Protein AF-A0A9E5QEE5-F1 (afdb_monomer_lite)

Structure (mmCIF, N/CA/C/O backbone):
data_AF-A0A9E5QEE5-F1
#
_entry.id   AF-A0A9E5QEE5-F1
#
loop_
_atom_site.group_PDB
_atom_site.id
_atom_site.type_symbol
_atom_site.label_atom_id
_atom_site.label_alt_id
_atom_site.label_comp_id
_atom_site.label_asym_id
_atom_site.label_entity_id
_atom_site.label_seq_id
_atom_site.pdbx_PDB_ins_code
_atom_site.Cartn_x
_atom_site.Cartn_y
_atom_site.Cartn_z
_atom_site.occupancy
_atom_site.B_iso_or_equiv
_atom_site.auth_seq_id
_atom_site.auth_comp_id
_atom_site.auth_asym_id
_atom_site.auth_atom_id
_atom_site.pdbx_PDB_model_num
ATOM 1 N N . MET A 1 1 ? 15.298 18.536 3.503 1.00 83.56 1 MET A N 1
ATOM 2 C CA . MET A 1 1 ? 15.103 18.140 4.917 1.00 83.56 1 MET A CA 1
ATOM 3 C C . MET A 1 1 ? 15.888 16.859 5.137 1.00 83.56 1 MET A C 1
ATOM 5 O O . MET A 1 1 ? 16.057 16.126 4.178 1.00 83.56 1 MET A O 1
ATOM 9 N N . GLN A 1 2 ? 16.415 16.605 6.335 1.00 82.81 2 GLN A N 1
ATOM 10 C CA . GLN A 1 2 ? 17.195 15.389 6.586 1.00 82.81 2 GLN A CA 1
ATOM 11 C C . GLN A 1 2 ? 16.862 14.803 7.958 1.00 82.81 2 GLN A C 1
ATOM 13 O O . GLN A 1 2 ? 16.814 15.538 8.947 1.00 82.81 2 GLN A O 1
ATOM 18 N N . GLY A 1 3 ? 16.651 13.492 8.002 1.00 73.38 3 GLY A N 1
ATOM 19 C CA . GLY A 1 3 ? 16.568 12.684 9.211 1.00 73.38 3 GLY A CA 1
ATOM 20 C C . GLY A 1 3 ? 17.815 11.824 9.356 1.00 73.38 3 GLY A C 1
ATOM 21 O O . GLY A 1 3 ? 18.293 11.249 8.386 1.00 73.38 3 GLY A O 1
ATOM 22 N N . TYR A 1 4 ? 18.345 11.738 10.573 1.00 82.06 4 TYR A N 1
ATOM 23 C CA . TYR A 1 4 ? 19.554 10.972 10.887 1.00 82.06 4 TYR A CA 1
ATOM 24 C C . TYR A 1 4 ? 19.352 10.087 12.116 1.00 82.06 4 TYR A C 1
ATOM 26 O O . TYR A 1 4 ? 18.550 10.424 12.989 1.00 82.06 4 TYR A O 1
ATOM 34 N N . ASN A 1 5 ? 20.141 9.015 12.235 1.00 79.00 5 ASN A N 1
ATOM 35 C CA . ASN A 1 5 ? 20.387 8.269 13.476 1.00 79.00 5 ASN A CA 1
ATOM 36 C C . ASN A 1 5 ? 19.120 7.907 14.267 1.00 79.00 5 ASN A C 1
ATOM 38 O O . ASN A 1 5 ? 18.930 8.378 15.392 1.00 79.00 5 ASN A O 1
ATOM 42 N N . LYS A 1 6 ? 18.269 7.037 13.716 1.00 81.06 6 LYS A N 1
ATOM 43 C CA . LYS A 1 6 ? 17.047 6.554 14.397 1.00 81.06 6 LYS A CA 1
ATOM 44 C C . LYS A 1 6 ? 16.026 7.648 14.739 1.00 81.06 6 LYS A C 1
ATOM 46 O O . LYS A 1 6 ? 15.187 7.452 15.617 1.00 81.06 6 LYS A O 1
ATOM 51 N N . SER A 1 7 ? 16.103 8.807 14.088 1.00 81.94 7 SER A N 1
ATOM 52 C CA . SER A 1 7 ? 15.070 9.840 14.208 1.00 81.94 7 SER A CA 1
ATOM 53 C C . SER A 1 7 ? 13.770 9.398 13.539 1.00 81.94 7 SER A C 1
ATOM 55 O O . SER A 1 7 ? 13.795 8.606 12.598 1.00 81.94 7 SER A O 1
ATOM 57 N N . LYS A 1 8 ? 12.646 9.937 14.023 1.00 88.56 8 LYS A N 1
ATOM 58 C CA . LYS A 1 8 ? 11.331 9.802 13.396 1.00 88.56 8 LYS A CA 1
ATOM 59 C C . LYS A 1 8 ? 10.895 11.158 12.838 1.00 88.56 8 LYS A C 1
ATOM 61 O O . LYS A 1 8 ? 10.880 12.139 13.581 1.00 88.56 8 LYS A O 1
ATOM 66 N N . ILE A 1 9 ? 10.551 11.202 11.557 1.00 86.25 9 ILE A N 1
ATOM 67 C CA . ILE A 1 9 ? 9.983 12.357 10.861 1.00 86.25 9 ILE A CA 1
ATOM 68 C C . ILE A 1 9 ? 8.538 12.011 10.512 1.00 86.25 9 ILE A C 1
ATOM 70 O O . ILE A 1 9 ? 8.281 10.967 9.926 1.00 86.25 9 ILE A O 1
ATOM 74 N N . ILE A 1 10 ? 7.603 12.884 10.880 1.00 85.12 10 ILE A N 1
ATOM 75 C CA . ILE A 1 10 ? 6.184 12.750 10.539 1.00 85.12 10 ILE A CA 1
ATOM 76 C C . ILE A 1 10 ? 5.799 13.994 9.751 1.00 85.12 10 ILE A C 1
ATOM 78 O O . ILE A 1 10 ? 6.012 15.115 10.222 1.00 85.12 10 ILE A O 1
ATOM 82 N N . ILE A 1 11 ? 5.271 13.797 8.549 1.00 86.56 11 ILE A N 1
ATOM 83 C CA . ILE A 1 11 ? 4.879 14.859 7.628 1.00 86.56 11 ILE A CA 1
ATOM 84 C C . ILE A 1 11 ? 3.401 14.661 7.304 1.00 86.56 11 ILE A C 1
ATOM 86 O O . ILE A 1 11 ? 3.046 13.754 6.561 1.00 86.56 11 ILE A O 1
ATOM 90 N N . ASN A 1 12 ? 2.565 15.538 7.858 1.00 87.69 12 ASN A N 1
ATOM 91 C CA . ASN A 1 12 ? 1.113 15.527 7.688 1.00 87.69 12 ASN A CA 1
ATOM 92 C C . ASN A 1 12 ? 0.690 16.699 6.781 1.00 87.69 12 ASN A C 1
ATOM 94 O O . ASN A 1 12 ? 0.074 17.659 7.250 1.00 87.69 12 ASN A O 1
ATOM 98 N N . GLY A 1 13 ? 1.099 16.695 5.509 1.00 83.56 13 GLY A N 1
ATOM 99 C CA . GLY A 1 13 ? 0.822 17.790 4.571 1.00 83.56 13 GLY A CA 1
ATOM 100 C C . GLY A 1 13 ? 1.928 18.845 4.435 1.00 83.56 13 GLY A C 1
ATOM 101 O O . GLY A 1 13 ? 3.015 18.759 5.007 1.00 83.56 13 GLY A O 1
ATOM 102 N N . GLY A 1 14 ? 1.625 19.890 3.657 1.00 90.00 14 GLY A N 1
ATOM 103 C CA . GLY A 1 14 ? 2.533 21.008 3.386 1.00 90.00 14 GLY A CA 1
ATOM 104 C C . GLY A 1 14 ? 3.547 20.724 2.275 1.00 90.00 14 GLY A C 1
ATOM 105 O O . GLY A 1 14 ? 3.371 19.811 1.474 1.00 90.00 14 GLY A O 1
ATOM 106 N N . SER A 1 15 ? 4.596 21.543 2.201 1.00 90.81 15 SER A N 1
ATOM 107 C CA . SER A 1 15 ? 5.650 21.412 1.192 1.00 90.81 15 SER A CA 1
ATOM 108 C C . SER A 1 15 ? 7.024 21.314 1.846 1.00 90.81 15 SER A C 1
ATOM 110 O O . SER A 1 15 ? 7.465 22.247 2.524 1.00 90.81 15 SER A O 1
ATOM 112 N N . ILE A 1 16 ? 7.726 20.217 1.591 1.00 88.75 16 ILE A N 1
ATOM 113 C CA . ILE A 1 16 ? 9.171 20.123 1.779 1.00 88.75 16 ILE A CA 1
ATOM 114 C C . ILE A 1 16 ? 9.811 20.682 0.509 1.00 88.75 16 ILE A C 1
ATOM 116 O O . ILE A 1 16 ? 9.321 20.417 -0.585 1.00 88.75 16 ILE A O 1
ATOM 120 N N . GLY A 1 17 ? 10.861 21.496 0.665 1.00 87.25 17 GLY A N 1
ATOM 121 C CA . GLY A 1 17 ? 11.615 22.078 -0.453 1.00 87.25 17 GLY A CA 1
ATOM 122 C C . GLY A 1 17 ? 12.328 21.016 -1.299 1.00 87.25 17 GLY A C 1
ATOM 123 O O . GLY A 1 17 ? 11.791 19.945 -1.537 1.00 87.25 17 GLY A O 1
ATOM 124 N N . ASP A 1 18 ? 13.560 21.279 -1.719 1.00 88.19 18 ASP A N 1
ATOM 125 C CA . ASP A 1 18 ? 14.233 20.484 -2.760 1.00 88.19 18 ASP A CA 1
ATOM 126 C C . ASP A 1 18 ? 14.280 18.962 -2.516 1.00 88.19 18 ASP A C 1
ATOM 128 O O . ASP A 1 18 ? 14.253 18.207 -3.472 1.00 88.19 18 ASP A O 1
ATOM 132 N N . GLY A 1 19 ? 14.290 18.460 -1.281 1.00 92.12 19 GLY A N 1
ATOM 133 C CA . GLY A 1 19 ? 14.215 17.012 -1.063 1.00 92.12 19 GLY A CA 1
ATOM 134 C C . GLY A 1 19 ? 14.168 16.586 0.396 1.00 92.12 19 GLY A C 1
ATOM 135 O O . GLY A 1 19 ? 14.216 17.427 1.307 1.00 92.12 19 GLY A O 1
ATOM 136 N N . LEU A 1 20 ? 14.084 15.277 0.621 1.00 93.50 20 LEU A N 1
ATOM 137 C CA . LEU A 1 20 ? 14.116 14.642 1.938 1.00 93.50 20 LEU A CA 1
ATOM 138 C C . LEU A 1 20 ? 15.088 13.458 1.944 1.00 93.50 20 LEU A C 1
ATOM 140 O O . LEU A 1 20 ? 14.903 12.517 1.183 1.00 93.50 20 LEU A O 1
ATOM 144 N N . ASP A 1 21 ? 16.058 13.474 2.860 1.00 94.94 21 ASP A N 1
ATOM 145 C CA . ASP A 1 21 ? 16.973 12.346 3.068 1.00 94.94 21 ASP A CA 1
ATOM 146 C C . ASP A 1 21 ? 16.672 11.655 4.404 1.00 94.94 21 ASP A C 1
ATOM 148 O O . ASP A 1 21 ? 16.733 12.286 5.463 1.00 94.94 21 ASP A O 1
ATOM 152 N N . ALA A 1 22 ? 16.385 10.357 4.371 1.00 92.94 22 ALA A N 1
ATOM 153 C CA . ALA A 1 22 ? 16.252 9.488 5.533 1.00 92.94 22 ALA A CA 1
ATOM 154 C C . ALA A 1 22 ? 17.513 8.626 5.664 1.00 92.94 22 ALA A C 1
ATOM 156 O O . ALA A 1 22 ? 17.763 7.737 4.850 1.00 92.94 22 ALA A O 1
ATOM 157 N N . LEU A 1 23 ? 18.331 8.907 6.678 1.00 91.56 23 LEU A N 1
ATOM 158 C CA . LEU A 1 23 ? 19.659 8.321 6.845 1.00 91.56 23 LEU A CA 1
ATOM 159 C C . LEU A 1 23 ? 19.772 7.575 8.180 1.00 91.56 23 LEU A C 1
ATOM 161 O O . LEU A 1 23 ? 19.290 8.033 9.219 1.00 91.56 23 LEU A O 1
ATOM 165 N N . ASP A 1 24 ? 20.488 6.451 8.158 1.00 90.62 24 ASP A N 1
ATOM 166 C CA . ASP A 1 24 ? 20.914 5.689 9.336 1.00 90.62 24 ASP A CA 1
ATOM 167 C C . ASP A 1 24 ? 19.756 5.299 10.275 1.00 90.62 24 ASP A C 1
ATOM 169 O O . ASP A 1 24 ? 19.635 5.804 11.400 1.00 90.62 24 ASP A O 1
ATOM 173 N N . TYR A 1 25 ? 18.936 4.335 9.841 1.00 88.62 25 TYR A N 1
ATOM 174 C CA . TYR A 1 25 ? 17.777 3.811 10.581 1.00 88.62 25 TYR A CA 1
ATOM 175 C C . TYR A 1 25 ? 16.679 4.851 10.862 1.00 88.62 25 TYR A C 1
ATOM 177 O O . TYR A 1 25 ? 15.934 4.713 11.834 1.00 88.62 25 TYR A O 1
ATOM 185 N N . CYS A 1 26 ? 16.596 5.914 10.062 1.00 88.81 26 CYS A N 1
ATOM 186 C CA . CYS A 1 26 ? 15.544 6.918 10.190 1.00 88.81 26 CYS A CA 1
ATOM 187 C C . CYS A 1 26 ? 14.172 6.310 9.857 1.00 88.81 26 CYS A C 1
ATOM 189 O O . CYS A 1 26 ? 14.080 5.397 9.042 1.00 88.81 26 CYS A O 1
ATOM 191 N N . GLN A 1 27 ? 13.119 6.804 10.502 1.00 87.38 27 GLN A N 1
ATOM 192 C CA . GLN A 1 27 ? 11.729 6.4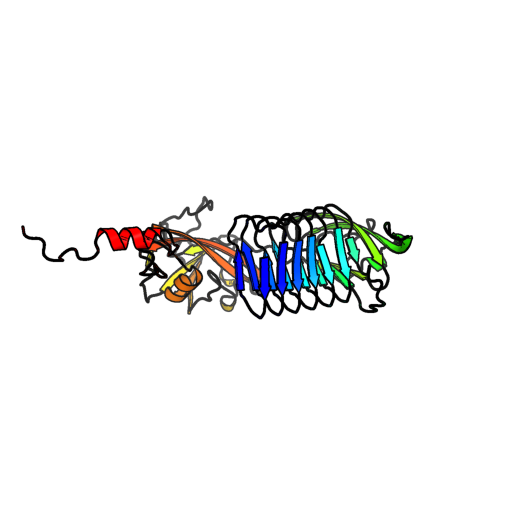76 10.194 1.00 87.38 27 GLN A CA 1
ATOM 193 C C . GLN A 1 27 ? 11.037 7.720 9.647 1.00 87.38 27 GLN A C 1
ATOM 195 O O . GLN A 1 27 ? 11.065 8.765 10.298 1.00 87.38 27 GLN A O 1
ATOM 200 N N . VAL A 1 28 ? 10.411 7.617 8.483 1.00 91.50 28 VAL A N 1
ATOM 201 C CA . VAL A 1 28 ? 9.629 8.698 7.876 1.00 91.50 28 VAL A CA 1
ATOM 202 C C . VAL A 1 28 ? 8.203 8.211 7.657 1.00 91.50 28 VAL A C 1
ATOM 204 O O . VAL A 1 28 ? 8.007 7.175 7.038 1.00 91.50 28 VAL A O 1
ATOM 207 N N . GLU A 1 29 ? 7.224 8.971 8.138 1.00 89.75 29 GLU A N 1
ATOM 208 C CA . GLU A 1 29 ? 5.803 8.794 7.823 1.00 89.75 29 GLU A CA 1
ATOM 209 C C . GLU A 1 29 ? 5.330 10.026 7.042 1.00 89.75 29 GLU A C 1
ATOM 211 O O . GLU A 1 29 ? 5.436 11.151 7.541 1.00 89.75 29 GLU A O 1
ATOM 216 N N . PHE A 1 30 ? 4.846 9.822 5.816 1.00 89.88 30 PHE A N 1
ATOM 217 C CA . PHE A 1 30 ? 4.387 10.882 4.919 1.00 89.88 30 PHE A CA 1
ATOM 218 C C . PHE A 1 30 ? 2.922 10.655 4.534 1.00 89.88 30 PHE A C 1
ATOM 220 O O . PHE A 1 30 ? 2.601 9.749 3.773 1.00 89.88 30 PHE A O 1
ATOM 227 N N . THR A 1 31 ? 2.027 11.467 5.090 1.00 87.69 31 THR A N 1
ATOM 228 C CA . THR A 1 31 ? 0.562 11.341 4.983 1.00 87.69 31 THR A CA 1
ATOM 229 C C . THR A 1 31 ? -0.034 12.535 4.224 1.00 87.69 31 THR A C 1
ATOM 231 O O . THR A 1 31 ? -0.987 13.172 4.670 1.00 87.69 31 THR A O 1
ATOM 234 N N . GLY A 1 32 ? 0.568 12.884 3.082 1.00 83.44 32 GLY A N 1
ATOM 235 C CA . GLY A 1 32 ? 0.126 13.971 2.206 1.00 83.44 32 GLY A CA 1
ATOM 236 C C . GLY A 1 32 ? 1.070 15.176 2.167 1.00 83.44 32 GLY A C 1
ATOM 237 O O . GLY A 1 32 ? 1.919 15.370 3.036 1.00 83.44 32 GLY A O 1
ATOM 238 N N . GLY A 1 33 ? 0.894 16.035 1.156 1.00 91.75 33 GLY A N 1
ATOM 239 C CA . GLY A 1 33 ? 1.768 17.181 0.867 1.00 91.75 33 GLY A CA 1
ATOM 240 C C . GLY A 1 33 ? 2.681 16.940 -0.338 1.00 91.75 33 GLY A C 1
ATOM 241 O O . GLY A 1 33 ? 2.434 16.045 -1.143 1.00 91.75 33 GLY A O 1
ATOM 242 N N . SER A 1 34 ? 3.736 17.744 -0.477 1.00 95.31 34 SER A N 1
ATOM 243 C CA . SER A 1 34 ? 4.690 17.639 -1.589 1.00 95.31 34 SER A CA 1
ATOM 244 C C . SER A 1 34 ? 6.147 17.668 -1.127 1.00 95.31 34 SER A C 1
ATOM 246 O O . SER A 1 34 ? 6.535 18.551 -0.359 1.00 95.31 34 SER A O 1
ATOM 248 N N . ILE A 1 35 ? 6.970 16.775 -1.666 1.00 95.50 35 ILE A N 1
ATOM 249 C CA . ILE A 1 35 ? 8.435 16.834 -1.640 1.00 95.50 35 ILE A CA 1
ATOM 250 C C . ILE A 1 35 ? 8.900 17.366 -2.998 1.00 95.50 35 ILE A C 1
ATOM 252 O O . ILE A 1 35 ? 8.422 16.896 -4.029 1.00 95.50 35 ILE A O 1
ATOM 256 N N . GLY A 1 36 ? 9.795 18.359 -2.994 1.00 94.19 36 GLY A N 1
ATOM 257 C CA . GLY A 1 36 ? 10.223 19.099 -4.184 1.00 94.19 36 GLY A CA 1
ATOM 258 C C . GLY A 1 36 ? 10.822 18.231 -5.288 1.00 94.19 36 GLY A C 1
ATOM 259 O O . GLY A 1 36 ? 10.127 17.926 -6.247 1.00 94.19 36 GLY A O 1
ATOM 260 N N . ASP A 1 37 ? 12.100 17.871 -5.190 1.00 95.44 37 ASP A N 1
ATOM 261 C CA . ASP A 1 37 ? 12.769 17.039 -6.191 1.00 95.44 37 ASP A CA 1
ATOM 262 C C . ASP A 1 37 ? 12.783 15.578 -5.744 1.00 95.44 37 ASP A C 1
ATOM 264 O O . ASP A 1 37 ? 12.019 14.767 -6.264 1.00 95.44 37 ASP A O 1
ATOM 268 N N . ASP A 1 38 ? 13.622 15.247 -4.766 1.00 97.19 38 ASP A N 1
ATOM 269 C CA . ASP A 1 38 ? 13.976 13.856 -4.501 1.00 97.19 38 ASP A CA 1
ATOM 270 C C . ASP A 1 38 ? 13.697 13.433 -3.053 1.00 97.19 38 ASP A C 1
ATOM 272 O O . ASP A 1 38 ? 13.879 14.199 -2.100 1.00 97.19 38 ASP A O 1
ATOM 276 N N . LEU A 1 39 ? 13.308 12.172 -2.890 1.00 97.00 39 LEU A N 1
ATOM 277 C CA . LEU A 1 39 ? 13.267 11.474 -1.609 1.00 97.00 39 LEU A CA 1
ATOM 278 C C . LEU A 1 39 ? 14.311 10.357 -1.623 1.00 97.00 39 LEU A C 1
ATOM 280 O O . LEU A 1 39 ? 14.265 9.472 -2.478 1.00 97.00 39 LEU A O 1
ATOM 284 N N . TYR A 1 40 ? 15.199 10.356 -0.636 1.00 97.00 40 TYR A N 1
ATOM 285 C CA . TYR A 1 40 ? 16.209 9.322 -0.468 1.00 97.00 40 TYR A CA 1
ATOM 286 C C . TYR A 1 40 ? 16.012 8.551 0.839 1.00 97.00 40 TYR A C 1
ATOM 288 O O . TYR A 1 40 ? 15.928 9.148 1.912 1.00 97.00 40 TYR A O 1
ATOM 296 N N . ALA A 1 41 ? 16.021 7.222 0.766 1.00 96.56 41 ALA A N 1
ATOM 297 C CA . ALA A 1 41 ? 16.049 6.318 1.908 1.00 96.56 41 ALA A CA 1
ATOM 298 C C . ALA A 1 41 ? 17.355 5.516 1.905 1.00 96.56 41 ALA A C 1
ATOM 300 O O . ALA A 1 41 ? 17.624 4.734 0.999 1.00 96.56 41 ALA A O 1
ATOM 301 N N . PHE A 1 42 ? 18.173 5.693 2.938 1.00 93.56 42 PHE A N 1
ATOM 302 C CA . PHE A 1 42 ? 19.499 5.088 3.048 1.00 93.56 42 PHE A CA 1
ATOM 303 C C . PHE A 1 42 ? 19.663 4.309 4.354 1.00 93.56 42 PHE A C 1
ATOM 305 O O . PHE A 1 42 ? 19.095 4.662 5.388 1.00 93.56 42 PHE A O 1
ATOM 312 N N . HIS A 1 43 ? 20.541 3.305 4.335 1.00 92.00 43 HIS A N 1
ATOM 313 C CA . HIS A 1 43 ? 21.100 2.642 5.522 1.00 92.00 43 HIS A CA 1
ATOM 314 C C . HIS A 1 43 ? 20.034 2.127 6.499 1.00 92.00 43 HIS A C 1
ATOM 316 O O . HIS A 1 43 ? 19.952 2.587 7.644 1.00 92.00 43 HIS A O 1
ATOM 322 N N . ARG A 1 44 ? 19.226 1.153 6.064 1.00 91.06 44 ARG A N 1
ATOM 323 C CA . ARG A 1 44 ? 18.163 0.541 6.889 1.00 91.06 44 ARG A CA 1
ATOM 324 C C . ARG A 1 44 ? 17.123 1.527 7.428 1.00 91.06 44 ARG A C 1
ATOM 326 O O . ARG A 1 44 ? 16.482 1.254 8.443 1.00 91.06 44 ARG A O 1
ATOM 333 N N . SER A 1 45 ? 16.979 2.683 6.785 1.00 93.06 45 SER A N 1
ATOM 334 C CA . SER A 1 45 ? 15.879 3.602 7.072 1.00 93.06 45 SER A CA 1
ATOM 335 C C . SER A 1 45 ? 14.567 3.035 6.541 1.00 93.06 45 SER A C 1
ATOM 337 O O . SER A 1 45 ? 14.557 2.295 5.557 1.00 93.06 45 SER A O 1
ATOM 339 N N . ARG A 1 46 ? 13.474 3.389 7.214 1.00 94.25 46 ARG A N 1
ATOM 340 C CA . ARG A 1 46 ? 12.115 3.025 6.841 1.00 94.25 46 ARG A CA 1
ATOM 341 C C . ARG A 1 46 ? 11.340 4.264 6.418 1.00 94.25 46 ARG A C 1
ATOM 343 O O . ARG A 1 46 ? 11.334 5.249 7.156 1.00 94.25 46 ARG A O 1
ATOM 350 N N . VAL A 1 47 ? 10.678 4.203 5.272 1.00 96.75 47 VAL A N 1
ATOM 351 C CA . VAL A 1 47 ? 9.794 5.269 4.798 1.00 96.75 47 VAL A CA 1
ATOM 352 C C . VAL A 1 47 ? 8.424 4.679 4.491 1.00 96.75 47 VAL A C 1
ATOM 354 O O . VAL A 1 47 ? 8.309 3.751 3.706 1.00 96.75 47 VAL A O 1
ATOM 357 N N . ASP A 1 48 ? 7.378 5.214 5.103 1.00 91.69 48 ASP A N 1
ATOM 358 C CA . ASP A 1 48 ? 5.996 4.859 4.802 1.00 91.69 48 ASP A CA 1
ATOM 359 C C . ASP A 1 48 ? 5.308 6.102 4.212 1.00 91.69 48 ASP A C 1
ATOM 361 O O . ASP A 1 48 ? 5.166 7.128 4.885 1.00 91.69 48 ASP A O 1
ATOM 365 N N . ILE A 1 49 ? 4.937 6.030 2.932 1.00 94.56 49 ILE A N 1
ATOM 366 C CA . ILE A 1 49 ? 4.213 7.075 2.203 1.00 94.56 49 ILE A CA 1
ATOM 367 C C . ILE A 1 49 ? 2.786 6.597 1.990 1.00 94.56 49 ILE A C 1
ATOM 369 O O . ILE A 1 49 ? 2.571 5.586 1.330 1.00 94.56 49 ILE A O 1
ATOM 373 N N . TYR A 1 50 ? 1.830 7.340 2.529 1.00 87.69 50 TYR A N 1
ATOM 374 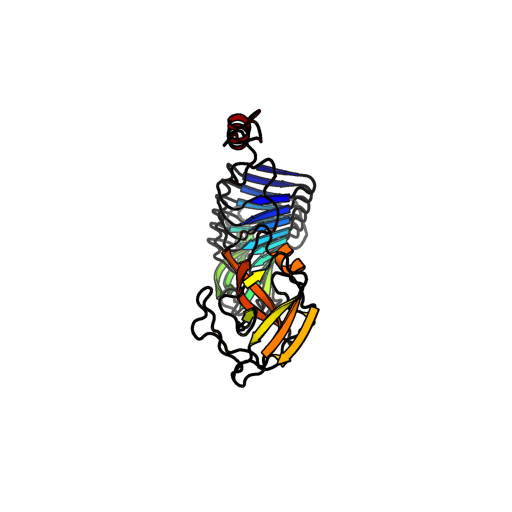C CA . TYR A 1 50 ? 0.410 7.018 2.437 1.00 87.69 50 TYR A CA 1
ATOM 375 C C . TYR A 1 50 ? -0.305 7.856 1.386 1.00 87.69 50 TYR A C 1
ATOM 377 O O . TYR A 1 50 ? -1.230 7.355 0.766 1.00 87.69 50 TYR A O 1
ATOM 385 N N . GLU A 1 51 ? 0.114 9.115 1.205 1.00 89.38 51 GLU A N 1
ATOM 386 C CA . GLU A 1 51 ? -0.414 10.042 0.201 1.00 89.38 51 GLU A CA 1
ATOM 387 C C . GLU A 1 51 ? 0.619 11.134 -0.127 1.00 89.38 51 GLU A C 1
ATOM 389 O O . GLU A 1 51 ? 1.528 11.411 0.665 1.00 89.38 51 GLU A O 1
ATOM 394 N N . GLY A 1 52 ? 0.433 11.834 -1.251 1.00 93.62 52 GLY A N 1
ATOM 395 C CA . GLY A 1 52 ? 1.154 13.068 -1.582 1.00 93.62 52 GLY A CA 1
ATOM 396 C C . GLY A 1 52 ? 1.894 13.007 -2.914 1.00 93.62 52 GLY A C 1
ATOM 397 O O . GLY A 1 52 ? 1.532 12.252 -3.815 1.00 93.62 52 GLY A O 1
ATOM 398 N N . SER A 1 53 ? 2.924 13.841 -3.065 1.00 96.94 53 SER A N 1
ATOM 399 C CA . SER A 1 53 ? 3.736 13.859 -4.284 1.00 96.94 53 SER A CA 1
ATOM 400 C C . SER A 1 53 ? 5.230 14.030 -4.029 1.00 96.94 53 SER A C 1
ATOM 402 O O . SER A 1 53 ? 5.623 14.831 -3.181 1.00 96.94 53 SER A O 1
ATOM 404 N N . ILE A 1 54 ? 6.055 13.380 -4.846 1.00 97.69 54 ILE A N 1
ATOM 405 C CA . ILE A 1 54 ? 7.498 13.611 -4.974 1.00 97.69 54 ILE A CA 1
ATOM 406 C C . ILE A 1 54 ? 7.743 14.143 -6.385 1.00 97.69 54 ILE A C 1
ATOM 408 O O . ILE A 1 54 ? 7.379 13.489 -7.361 1.00 97.69 54 ILE A O 1
ATOM 412 N N . GLY A 1 55 ? 8.324 15.333 -6.534 1.00 96.94 55 GLY A N 1
ATOM 413 C CA . GLY A 1 55 ? 8.350 15.981 -7.848 1.00 96.94 55 GLY A CA 1
ATOM 414 C C . GLY A 1 55 ? 9.261 15.316 -8.882 1.00 96.94 55 GLY A C 1
ATOM 415 O O . GLY A 1 55 ? 8.951 15.400 -10.071 1.00 96.94 55 GLY A O 1
ATOM 416 N N . LYS A 1 56 ? 10.344 14.639 -8.480 1.00 96.50 56 LYS A N 1
ATOM 417 C CA . LYS A 1 56 ? 11.251 13.933 -9.398 1.00 96.50 56 LYS A CA 1
ATOM 418 C C . LYS A 1 56 ? 11.428 12.470 -9.036 1.00 96.50 56 LYS A C 1
ATOM 420 O O . LYS A 1 56 ? 10.829 11.628 -9.691 1.00 96.50 56 LYS A O 1
ATOM 425 N N . HIS A 1 57 ? 12.268 12.134 -8.066 1.00 97.12 57 HIS A N 1
ATOM 426 C CA . HIS A 1 57 ? 12.724 10.755 -7.920 1.00 97.12 57 HIS A CA 1
ATOM 427 C C . HIS A 1 57 ? 12.601 10.240 -6.496 1.00 97.12 57 HIS A C 1
ATOM 429 O O . HIS A 1 57 ? 12.809 10.966 -5.525 1.00 97.12 57 HIS A O 1
ATOM 435 N N . TYR A 1 58 ? 12.327 8.947 -6.386 1.00 97.69 58 TYR A N 1
ATOM 436 C CA . TYR A 1 58 ? 12.531 8.214 -5.149 1.00 97.69 58 TYR A CA 1
ATOM 437 C C . TYR A 1 58 ? 13.724 7.263 -5.297 1.00 97.69 58 TYR A C 1
ATOM 439 O O . TYR A 1 58 ? 13.848 6.558 -6.304 1.00 97.69 58 TYR A O 1
ATOM 447 N N . PHE A 1 59 ? 14.589 7.240 -4.283 1.00 96.94 59 PHE A N 1
ATOM 448 C CA . PHE A 1 59 ? 15.767 6.382 -4.216 1.00 96.94 59 PHE A CA 1
ATOM 449 C C . PHE A 1 59 ? 15.797 5.594 -2.901 1.00 96.94 59 PHE A C 1
ATOM 451 O O . PHE A 1 59 ? 15.967 6.182 -1.834 1.00 96.94 59 PHE A O 1
ATOM 458 N N . GLY A 1 60 ? 15.699 4.268 -2.980 1.00 95.94 60 GLY A N 1
ATOM 459 C CA . GLY A 1 60 ? 15.922 3.347 -1.865 1.00 95.94 60 GLY A CA 1
ATOM 460 C C . GLY A 1 60 ? 17.280 2.667 -1.985 1.00 95.94 60 GLY A C 1
ATOM 461 O O . GLY A 1 60 ? 17.572 2.055 -3.003 1.00 95.94 60 GLY A O 1
ATOM 462 N N . VAL A 1 61 ? 18.130 2.784 -0.969 1.00 93.25 61 VAL A N 1
ATOM 463 C CA . VAL A 1 61 ? 19.511 2.282 -1.004 1.00 93.25 61 VAL A CA 1
ATOM 464 C C . VAL A 1 61 ? 19.907 1.639 0.333 1.00 93.25 61 VAL A C 1
ATOM 466 O O . VAL A 1 61 ? 19.429 2.046 1.399 1.00 93.25 61 VAL A O 1
ATOM 469 N N . HIS A 1 62 ? 20.821 0.666 0.296 1.00 91.06 62 HIS A N 1
ATOM 470 C CA . HIS A 1 62 ? 21.474 0.033 1.453 1.00 91.06 62 HIS A CA 1
ATOM 471 C C . HIS A 1 62 ? 20.485 -0.524 2.496 1.00 91.06 62 HIS A C 1
ATOM 473 O O . HIS A 1 62 ? 20.447 -0.063 3.648 1.00 91.06 62 HIS A O 1
ATOM 479 N N . ALA A 1 63 ? 19.707 -1.536 2.111 1.00 91.00 63 ALA A N 1
ATOM 480 C CA . ALA A 1 63 ? 18.744 -2.237 2.967 1.00 91.00 63 ALA A CA 1
ATOM 481 C C . ALA A 1 63 ? 17.643 -1.347 3.563 1.00 91.00 63 ALA A C 1
ATOM 483 O O . ALA A 1 63 ? 17.117 -1.653 4.636 1.00 91.00 63 ALA A O 1
ATOM 484 N N . SER A 1 64 ? 17.350 -0.205 2.937 1.00 96.25 64 SER A N 1
ATOM 485 C CA . SER A 1 64 ? 16.178 0.593 3.299 1.00 96.25 64 SER A CA 1
ATOM 486 C C . SER A 1 64 ? 14.892 -0.152 2.944 1.00 96.25 64 SER A C 1
ATOM 488 O O . SER A 1 64 ? 14.888 -1.017 2.073 1.00 96.25 64 SER A O 1
ATOM 490 N N . VAL A 1 65 ? 13.811 0.174 3.647 1.00 96.31 65 VAL A N 1
ATOM 491 C CA . VAL A 1 65 ? 12.485 -0.410 3.418 1.00 96.31 65 VAL A CA 1
ATOM 492 C C . VAL A 1 65 ? 11.515 0.725 3.179 1.00 96.31 65 VAL A C 1
ATOM 494 O O . VAL A 1 65 ? 11.421 1.623 4.018 1.00 96.31 65 VAL A O 1
ATOM 497 N N . THR A 1 66 ? 10.802 0.700 2.061 1.00 97.94 66 THR A N 1
ATOM 498 C CA . THR A 1 66 ? 9.848 1.758 1.742 1.00 97.94 66 THR A CA 1
ATOM 499 C C . THR A 1 66 ? 8.528 1.211 1.249 1.00 97.94 66 THR A C 1
ATOM 501 O O . THR A 1 66 ? 8.504 0.396 0.339 1.00 97.94 66 THR A O 1
ATOM 504 N N . ASN A 1 67 ? 7.446 1.715 1.834 1.00 95.19 67 ASN A N 1
ATOM 505 C CA . ASN A 1 67 ? 6.080 1.455 1.406 1.00 95.19 67 ASN A CA 1
ATOM 506 C C . ASN A 1 67 ? 5.521 2.720 0.759 1.00 95.19 67 ASN A C 1
ATOM 508 O O . ASN A 1 67 ? 5.644 3.807 1.331 1.00 95.19 67 ASN A O 1
ATOM 512 N N . ILE A 1 68 ? 4.914 2.584 -0.415 1.00 96.19 68 ILE A N 1
ATOM 513 C CA . ILE A 1 68 ? 4.341 3.697 -1.172 1.00 96.19 68 ILE A CA 1
ATOM 514 C C . ILE A 1 68 ? 2.890 3.375 -1.510 1.00 96.19 68 ILE A C 1
ATOM 516 O O . ILE A 1 68 ? 2.616 2.397 -2.196 1.00 96.19 68 ILE A O 1
ATOM 520 N N . ALA A 1 69 ? 1.973 4.219 -1.057 1.00 93.06 69 ALA A N 1
ATOM 521 C CA . ALA A 1 69 ? 0.564 4.195 -1.414 1.00 93.06 69 ALA A CA 1
ATOM 522 C C . ALA A 1 69 ? 0.115 5.600 -1.836 1.00 93.06 69 ALA A C 1
ATOM 524 O O . ALA A 1 69 ? 0.655 6.597 -1.345 1.00 93.06 69 ALA A O 1
ATOM 525 N N . ASN A 1 70 ? -0.836 5.659 -2.776 1.00 91.75 70 ASN A N 1
ATOM 526 C CA . ASN A 1 70 ? -1.523 6.869 -3.248 1.00 91.75 70 ASN A CA 1
ATOM 527 C C . ASN A 1 70 ? -0.595 8.093 -3.447 1.00 91.75 70 ASN A C 1
ATOM 529 O O . ASN A 1 70 ? -0.907 9.229 -3.075 1.00 91.75 70 ASN A O 1
ATOM 533 N N . CYS A 1 71 ? 0.598 7.860 -4.003 1.00 95.75 71 CYS A N 1
ATOM 534 C CA . CYS A 1 71 ? 1.629 8.883 -4.168 1.00 95.75 71 CYS A CA 1
ATOM 535 C C . CYS A 1 71 ? 1.923 9.137 -5.646 1.00 95.75 71 CYS A C 1
ATOM 537 O O . CYS A 1 71 ? 2.112 8.209 -6.432 1.00 95.75 71 CYS A O 1
ATOM 539 N N . THR A 1 72 ? 2.015 10.410 -6.031 1.00 97.81 72 THR A N 1
ATOM 540 C CA . THR A 1 72 ? 2.491 10.812 -7.360 1.00 97.81 72 THR A CA 1
ATOM 541 C C . THR A 1 72 ? 3.998 11.056 -7.336 1.00 97.81 72 THR A C 1
ATOM 543 O O . THR A 1 72 ? 4.461 12.024 -6.736 1.00 97.81 72 THR A O 1
ATOM 546 N N . ILE A 1 73 ? 4.773 10.234 -8.036 1.00 97.94 73 ILE A N 1
ATOM 547 C CA . ILE A 1 73 ? 6.216 10.422 -8.225 1.00 97.94 73 ILE A CA 1
ATOM 548 C C . ILE A 1 73 ? 6.445 10.910 -9.651 1.00 97.94 73 ILE A C 1
ATOM 550 O O . ILE A 1 73 ? 6.150 10.197 -10.601 1.00 97.94 73 ILE A O 1
ATOM 554 N N . GLY A 1 74 ? 6.966 12.123 -9.833 1.00 97.00 74 GLY A N 1
ATOM 555 C CA . GLY A 1 74 ? 7.063 12.749 -11.159 1.00 97.00 74 GLY A CA 1
ATOM 556 C C . GLY A 1 74 ? 8.057 12.092 -12.126 1.00 97.00 74 GLY A C 1
ATOM 557 O O . GLY A 1 74 ? 8.004 12.343 -13.329 1.00 97.00 74 GLY A O 1
ATOM 558 N N . GLY A 1 75 ? 8.960 11.251 -11.632 1.00 96.19 75 GLY A N 1
ATOM 559 C CA . GLY A 1 75 ? 10.020 10.612 -12.403 1.00 96.19 75 GLY A CA 1
ATOM 560 C C . GLY A 1 75 ? 10.228 9.157 -12.000 1.00 96.19 75 GLY A C 1
ATOM 561 O O . GLY A 1 75 ? 9.292 8.366 -11.985 1.00 96.19 75 GLY A O 1
ATOM 562 N N . ASP A 1 76 ? 11.488 8.786 -11.787 1.00 95.69 76 ASP A N 1
ATOM 563 C CA . ASP A 1 76 ? 11.908 7.402 -11.548 1.00 95.69 76 ASP A CA 1
ATOM 564 C C . ASP A 1 76 ? 11.749 6.944 -10.084 1.00 95.69 76 ASP A C 1
ATOM 566 O O . ASP A 1 76 ? 12.053 7.702 -9.158 1.00 95.69 76 ASP A O 1
ATOM 570 N N . ILE A 1 77 ? 11.430 5.661 -9.895 1.00 96.44 77 ILE A N 1
ATOM 571 C CA . ILE A 1 77 ? 11.759 4.912 -8.673 1.00 96.44 77 ILE A CA 1
ATOM 572 C C . ILE A 1 77 ? 13.042 4.126 -8.918 1.00 96.44 77 ILE A C 1
ATOM 574 O O . ILE A 1 77 ? 13.164 3.421 -9.924 1.00 96.44 77 ILE A O 1
ATOM 578 N N . ARG A 1 78 ? 13.995 4.222 -7.988 1.00 95.12 78 ARG A N 1
ATOM 579 C CA . ARG A 1 78 ? 15.240 3.454 -8.038 1.00 95.12 78 ARG A CA 1
ATOM 580 C C . ARG A 1 78 ? 15.515 2.766 -6.712 1.00 95.12 78 ARG A C 1
ATOM 582 O O . ARG A 1 78 ? 15.537 3.428 -5.680 1.00 95.12 78 ARG A O 1
ATOM 589 N N . ALA A 1 79 ? 15.781 1.469 -6.757 1.00 94.25 79 ALA A N 1
ATOM 590 C CA . ALA A 1 79 ? 16.194 0.690 -5.602 1.00 94.25 79 ALA A CA 1
ATOM 591 C C . ALA A 1 79 ? 17.574 0.058 -5.850 1.00 94.25 79 ALA A C 1
ATOM 593 O O . ALA A 1 79 ? 17.839 -0.444 -6.948 1.00 94.25 79 ALA A O 1
ATOM 594 N N . SER A 1 80 ? 18.462 0.121 -4.855 1.00 91.31 80 SER A N 1
ATOM 595 C CA . SER A 1 80 ? 19.776 -0.526 -4.887 1.00 91.31 80 SER A CA 1
ATOM 596 C C . SER A 1 80 ? 20.200 -1.123 -3.548 1.00 91.31 80 SER A C 1
ATOM 598 O O . SER A 1 80 ? 19.709 -0.724 -2.492 1.00 91.31 80 SER A O 1
ATOM 600 N N . ASP A 1 81 ? 21.162 -2.044 -3.590 1.00 88.69 81 ASP A N 1
ATOM 601 C CA . ASP A 1 81 ? 21.852 -2.606 -2.425 1.00 88.69 81 ASP A CA 1
ATOM 602 C C . ASP A 1 81 ? 20.875 -3.171 -1.380 1.00 88.69 81 ASP A C 1
ATOM 604 O O . ASP A 1 81 ? 20.737 -2.608 -0.287 1.00 88.69 81 ASP A O 1
ATOM 608 N N . ILE A 1 82 ? 20.173 -4.256 -1.729 1.00 89.75 82 ILE A N 1
ATOM 609 C CA . ILE A 1 82 ? 19.161 -4.967 -0.920 1.00 89.75 82 ILE A CA 1
ATOM 610 C C . ILE A 1 82 ? 18.031 -4.081 -0.371 1.00 89.75 82 ILE A C 1
ATOM 612 O O . ILE A 1 82 ? 17.416 -4.403 0.648 1.00 89.75 82 ILE A O 1
ATOM 616 N N . ALA A 1 83 ? 17.782 -2.920 -0.982 1.00 94.00 83 ALA A N 1
ATOM 617 C CA . ALA A 1 83 ? 16.629 -2.097 -0.638 1.00 94.00 83 ALA A CA 1
ATOM 618 C C . ALA A 1 83 ? 15.326 -2.797 -1.043 1.00 94.00 83 ALA A C 1
ATOM 620 O O . ALA A 1 83 ? 15.251 -3.403 -2.109 1.00 94.00 83 ALA A O 1
ATOM 621 N N . ILE A 1 84 ? 14.306 -2.659 -0.199 1.00 95.06 84 ILE A N 1
ATOM 622 C CA . ILE A 1 84 ? 12.967 -3.210 -0.411 1.00 95.06 84 ILE A CA 1
ATOM 623 C C . ILE A 1 84 ? 12.005 -2.048 -0.639 1.00 95.06 84 ILE A C 1
ATOM 625 O O . ILE A 1 84 ? 11.973 -1.099 0.154 1.00 95.06 84 ILE A O 1
ATOM 629 N N . VAL A 1 85 ? 11.236 -2.107 -1.723 1.00 97.12 85 VAL A N 1
ATOM 630 C CA . VAL A 1 85 ? 10.241 -1.089 -2.072 1.00 97.12 85 VAL A CA 1
ATOM 631 C C . VAL A 1 85 ? 8.925 -1.761 -2.451 1.00 97.12 85 VAL A C 1
ATOM 633 O O . VAL A 1 85 ? 8.838 -2.394 -3.497 1.00 97.12 85 VAL A O 1
ATOM 636 N N . ASP A 1 86 ? 7.896 -1.574 -1.632 1.00 96.50 86 ASP A N 1
ATOM 637 C CA . ASP A 1 86 ? 6.543 -2.057 -1.898 1.00 96.50 86 ASP A CA 1
ATOM 638 C C . ASP A 1 86 ? 5.652 -0.896 -2.358 1.00 96.50 86 ASP A C 1
ATOM 640 O O . ASP A 1 86 ? 5.607 0.166 -1.729 1.00 96.50 86 ASP A O 1
ATOM 644 N N . ILE A 1 87 ? 4.953 -1.086 -3.477 1.00 96.44 87 ILE A N 1
ATOM 645 C CA . ILE A 1 87 ? 4.128 -0.064 -4.131 1.00 96.44 87 ILE A CA 1
ATOM 646 C C . ILE A 1 87 ? 2.697 -0.584 -4.217 1.00 96.44 87 ILE A C 1
ATOM 648 O O . ILE A 1 87 ? 2.409 -1.526 -4.953 1.00 96.44 87 ILE A O 1
ATOM 652 N N . PHE A 1 88 ? 1.811 0.025 -3.439 1.00 92.81 88 PHE A N 1
ATOM 653 C CA . PHE A 1 88 ? 0.418 -0.386 -3.296 1.00 92.81 88 PHE A CA 1
ATOM 654 C C . PHE A 1 88 ? -0.513 0.327 -4.269 1.00 92.81 88 PHE A C 1
ATOM 656 O O . PHE A 1 88 ? -1.453 -0.286 -4.760 1.00 92.81 88 PHE A O 1
ATOM 663 N N . ASP A 1 89 ? -0.250 1.607 -4.527 1.00 92.69 89 ASP A N 1
ATOM 664 C CA . ASP A 1 89 ? -1.026 2.451 -5.434 1.00 92.69 89 ASP A CA 1
ATOM 665 C C . ASP A 1 89 ? -0.262 3.761 -5.718 1.00 92.69 89 ASP A C 1
ATOM 667 O O . ASP A 1 89 ? 0.709 4.094 -5.026 1.00 92.69 89 ASP A O 1
ATOM 671 N N . GLY A 1 90 ? -0.723 4.544 -6.690 1.00 94.19 90 GLY A N 1
ATOM 672 C CA . GLY A 1 90 ? -0.185 5.849 -7.058 1.00 94.19 90 GLY A CA 1
ATOM 673 C C . GLY A 1 90 ? 0.207 5.930 -8.528 1.00 94.19 90 GLY A C 1
ATOM 674 O O . GLY A 1 90 ? -0.197 5.121 -9.355 1.00 94.19 90 GLY A O 1
ATOM 675 N N . SER A 1 91 ? 1.011 6.933 -8.875 1.00 96.56 91 SER A N 1
ATOM 676 C CA . SER A 1 91 ? 1.451 7.134 -10.258 1.00 96.56 91 SER A CA 1
ATOM 677 C C . SER A 1 91 ? 2.935 7.447 -10.323 1.00 96.56 91 SER A C 1
ATOM 679 O O . SER A 1 91 ? 3.409 8.366 -9.649 1.00 96.56 91 SER A O 1
ATOM 681 N N . ILE A 1 92 ? 3.653 6.743 -11.188 1.00 96.62 92 ILE A N 1
ATOM 682 C CA . ILE A 1 92 ? 5.088 6.906 -11.404 1.00 96.62 92 ILE A CA 1
ATOM 683 C C . ILE A 1 92 ? 5.285 7.486 -12.797 1.00 96.62 92 ILE A C 1
ATOM 685 O O . ILE A 1 92 ? 4.937 6.872 -13.799 1.00 96.62 92 ILE A O 1
ATOM 689 N N . GLY A 1 93 ? 5.842 8.688 -12.874 1.00 93.81 93 GLY A N 1
ATOM 690 C CA . GLY A 1 93 ? 5.860 9.479 -14.098 1.00 93.81 93 GLY A CA 1
ATOM 691 C C . GLY A 1 93 ? 6.800 8.952 -15.177 1.00 93.81 93 GLY A C 1
ATOM 692 O O . GLY A 1 93 ? 6.598 9.275 -16.346 1.00 93.81 93 GLY A O 1
ATOM 693 N N . ASN A 1 94 ? 7.827 8.173 -14.817 1.00 92.81 94 ASN A N 1
ATOM 694 C CA . ASN A 1 94 ? 8.819 7.717 -15.789 1.00 92.81 94 ASN A CA 1
ATOM 695 C C . ASN A 1 94 ? 9.142 6.223 -15.712 1.00 92.81 94 ASN A C 1
ATOM 697 O O . ASN A 1 94 ? 8.584 5.457 -16.481 1.00 92.81 94 ASN A O 1
ATOM 701 N N . ARG A 1 95 ? 10.082 5.784 -14.869 1.00 92.69 95 ARG A N 1
ATOM 702 C CA . ARG A 1 95 ? 10.620 4.415 -14.970 1.00 92.69 95 ARG A CA 1
ATOM 703 C C . ARG A 1 95 ? 10.893 3.776 -13.620 1.00 92.69 95 ARG A C 1
ATOM 705 O O . ARG A 1 95 ? 11.081 4.476 -12.624 1.00 92.69 95 ARG A O 1
ATOM 712 N N . ILE A 1 96 ? 11.018 2.454 -13.632 1.00 94.25 96 ILE A N 1
ATOM 713 C CA . ILE A 1 96 ? 11.424 1.653 -12.472 1.00 94.25 96 ILE A CA 1
ATOM 714 C C . ILE A 1 96 ? 12.819 1.103 -12.707 1.00 94.25 96 ILE A C 1
ATOM 716 O O . ILE A 1 96 ? 13.111 0.641 -13.808 1.00 94.25 96 ILE A O 1
ATOM 720 N N . ILE A 1 97 ? 13.679 1.158 -11.690 1.00 92.88 97 ILE A N 1
ATOM 721 C CA . ILE A 1 97 ? 15.038 0.622 -11.767 1.00 92.88 97 ILE A CA 1
ATOM 722 C C . ILE A 1 97 ? 15.379 -0.149 -10.489 1.00 92.88 97 ILE A C 1
ATOM 724 O O . ILE A 1 97 ? 15.456 0.456 -9.421 1.00 92.88 97 ILE A O 1
ATOM 728 N N . ALA A 1 98 ? 15.657 -1.447 -10.608 1.00 92.38 98 ALA A N 1
ATOM 729 C CA . ALA A 1 98 ? 16.177 -2.285 -9.522 1.00 92.38 98 ALA A CA 1
ATOM 730 C C . ALA A 1 98 ? 17.610 -2.757 -9.825 1.00 92.38 98 ALA A C 1
ATOM 732 O O . ALA A 1 98 ? 17.874 -3.258 -10.921 1.00 92.38 98 ALA A O 1
ATOM 733 N N . ASN A 1 99 ? 18.528 -2.588 -8.865 1.00 88.06 99 ASN A N 1
ATOM 734 C CA . ASN A 1 99 ? 19.942 -2.984 -8.947 1.00 88.06 99 ASN A CA 1
ATOM 735 C C . ASN A 1 99 ? 20.457 -3.527 -7.597 1.00 88.06 99 ASN A C 1
ATOM 737 O O . ASN A 1 99 ? 19.835 -3.289 -6.571 1.00 88.06 99 ASN A O 1
ATOM 741 N N . GLY A 1 100 ? 21.612 -4.203 -7.582 1.00 84.50 100 GLY A N 1
ATOM 742 C CA . GLY A 1 100 ? 22.284 -4.683 -6.364 1.00 84.50 100 GLY A CA 1
ATOM 743 C C . GLY A 1 100 ? 21.385 -5.426 -5.367 1.00 84.50 100 GLY A C 1
ATOM 744 O O . GLY A 1 100 ? 21.271 -4.983 -4.229 1.00 84.50 100 GLY A O 1
ATOM 745 N N . GLU A 1 101 ? 20.711 -6.502 -5.784 1.00 87.56 101 GLU A N 1
ATOM 746 C CA . GLU A 1 101 ? 19.773 -7.298 -4.959 1.00 87.56 101 GLU A CA 1
ATOM 747 C C . GLU A 1 101 ? 18.548 -6.536 -4.444 1.00 87.56 101 GLU A C 1
ATOM 749 O O . GLU A 1 101 ? 17.890 -6.970 -3.500 1.00 87.56 101 GLU A O 1
ATOM 754 N N . ALA A 1 102 ? 18.229 -5.378 -5.018 1.00 90.81 102 ALA A N 1
ATOM 755 C CA . ALA A 1 102 ? 17.015 -4.685 -4.630 1.00 90.81 102 ALA A CA 1
ATOM 756 C C . ALA A 1 102 ? 15.765 -5.482 -5.022 1.00 90.81 102 ALA A C 1
ATOM 758 O O . ALA A 1 102 ? 15.683 -6.055 -6.114 1.00 90.81 102 ALA A O 1
ATOM 759 N N . GLU A 1 103 ? 14.773 -5.434 -4.140 1.00 92.25 103 GLU A N 1
ATOM 760 C CA . GLU A 1 103 ? 13.460 -6.038 -4.322 1.00 92.25 103 GLU A CA 1
ATOM 761 C C . GLU A 1 103 ? 12.431 -4.915 -4.457 1.00 92.25 103 GLU A C 1
ATOM 763 O O . GLU A 1 103 ? 12.300 -4.057 -3.580 1.00 92.25 103 GLU A O 1
ATOM 768 N N . ILE A 1 104 ? 11.708 -4.895 -5.576 1.00 95.81 104 ILE A N 1
ATOM 769 C CA . ILE A 1 104 ? 10.586 -3.971 -5.773 1.00 95.81 104 ILE A CA 1
ATOM 770 C C . ILE A 1 104 ? 9.335 -4.796 -6.041 1.00 95.81 104 ILE A C 1
ATOM 772 O O . ILE A 1 104 ? 9.318 -5.559 -7.006 1.00 95.81 104 ILE A O 1
ATOM 776 N N . THR A 1 105 ? 8.288 -4.616 -5.239 1.00 96.25 105 THR A N 1
ATOM 777 C CA . THR A 1 105 ? 7.004 -5.301 -5.426 1.00 96.25 105 THR A CA 1
ATOM 778 C C . THR A 1 105 ? 5.905 -4.307 -5.769 1.00 96.25 105 THR A C 1
ATOM 780 O O . THR A 1 105 ? 5.713 -3.312 -5.074 1.00 96.25 105 THR A O 1
ATOM 783 N N . PHE A 1 106 ? 5.149 -4.599 -6.824 1.00 96.31 106 PHE A N 1
ATOM 784 C CA . PHE A 1 106 ? 3.978 -3.834 -7.239 1.00 96.31 106 PHE A CA 1
ATOM 785 C C . PHE A 1 106 ? 2.703 -4.599 -6.930 1.00 96.31 106 PHE A C 1
ATOM 787 O O . PHE A 1 106 ? 2.494 -5.694 -7.447 1.00 96.31 106 PHE A O 1
ATOM 794 N N . TYR A 1 107 ? 1.829 -3.976 -6.152 1.00 94.94 107 TYR A N 1
ATOM 795 C CA . TYR A 1 107 ? 0.452 -4.403 -5.932 1.00 94.94 107 TYR A CA 1
ATOM 796 C C . TYR A 1 107 ? -0.541 -3.523 -6.696 1.00 94.94 107 TYR A C 1
ATOM 798 O O . TYR A 1 107 ? -1.673 -3.946 -6.913 1.00 94.94 107 TYR A O 1
ATOM 806 N N . GLY A 1 108 ? -0.126 -2.334 -7.136 1.00 93.38 108 GLY A N 1
ATOM 807 C CA . GLY A 1 108 ? -1.001 -1.396 -7.822 1.00 93.38 108 GLY A CA 1
ATOM 808 C C . GLY A 1 108 ? -0.307 -0.138 -8.324 1.00 93.38 108 GLY A C 1
ATOM 809 O O . GLY A 1 108 ? 0.898 0.043 -8.117 1.00 93.38 108 GLY A O 1
ATOM 810 N N . GLY A 1 109 ? -1.088 0.724 -8.970 1.00 93.56 109 GLY A N 1
ATOM 811 C CA . GLY A 1 109 ? -0.681 2.018 -9.495 1.00 93.56 109 GLY A CA 1
ATOM 812 C C . GLY A 1 109 ? -0.274 2.006 -10.969 1.00 93.56 109 GLY A C 1
ATOM 813 O O . GLY A 1 109 ? -0.082 0.968 -11.606 1.00 93.56 109 GLY A O 1
ATOM 814 N N . ASP A 1 110 ? -0.072 3.213 -11.495 1.00 95.00 110 ASP A N 1
ATOM 815 C CA . ASP A 1 110 ? 0.317 3.457 -12.880 1.00 95.00 110 ASP A CA 1
ATOM 816 C C . ASP A 1 110 ? 1.834 3.631 -13.023 1.00 95.00 110 ASP A C 1
ATOM 818 O O . ASP A 1 110 ? 2.457 4.481 -12.376 1.00 95.00 110 ASP A O 1
ATOM 822 N N . ILE A 1 111 ? 2.434 2.893 -13.959 1.00 94.31 111 ILE A N 1
ATOM 823 C CA . ILE A 1 111 ? 3.831 3.076 -14.371 1.00 94.31 111 ILE A CA 1
ATOM 824 C C . ILE A 1 111 ? 3.842 3.776 -15.733 1.00 94.31 111 ILE A C 1
ATOM 826 O O . ILE A 1 111 ? 3.498 3.186 -16.755 1.00 94.31 111 ILE A O 1
ATOM 830 N N . GLY A 1 112 ? 4.268 5.038 -15.764 1.00 92.00 112 GLY A N 1
ATOM 831 C CA . GLY A 1 112 ? 4.241 5.887 -16.959 1.00 92.00 112 GLY A CA 1
ATOM 832 C C . GLY A 1 112 ? 5.232 5.506 -18.065 1.00 92.00 112 GLY A C 1
ATOM 833 O O . GLY A 1 112 ? 5.140 6.039 -19.171 1.00 92.00 112 GLY A O 1
ATOM 834 N N . GLY A 1 113 ? 6.169 4.595 -17.803 1.00 92.25 113 GLY A N 1
ATOM 835 C CA . GLY A 1 113 ? 7.197 4.200 -18.764 1.00 92.25 113 GLY A CA 1
ATOM 836 C C . GLY A 1 113 ? 7.804 2.830 -18.479 1.00 92.25 113 GLY A C 1
ATOM 837 O O . GLY A 1 113 ? 7.109 1.898 -18.080 1.00 92.25 113 GLY A O 1
ATOM 838 N N . ASP A 1 114 ? 9.092 2.686 -18.770 1.00 93.81 114 ASP A N 1
ATOM 839 C CA . ASP A 1 114 ? 9.734 1.377 -18.896 1.00 93.81 114 ASP A CA 1
ATOM 840 C C . ASP A 1 114 ? 10.216 0.801 -17.548 1.00 93.81 114 ASP A C 1
ATOM 842 O O . ASP A 1 114 ? 10.541 1.526 -16.601 1.00 93.81 114 ASP A O 1
ATOM 846 N N . ILE A 1 115 ? 10.312 -0.527 -17.477 1.00 95.81 115 ILE A N 1
ATOM 847 C CA . ILE A 1 115 ? 10.784 -1.271 -16.302 1.00 95.81 115 ILE A CA 1
ATOM 848 C C . ILE A 1 115 ? 12.201 -1.787 -16.559 1.00 95.81 115 ILE A C 1
ATOM 850 O O . ILE A 1 115 ? 12.452 -2.463 -17.556 1.00 95.81 115 ILE A O 1
ATOM 854 N N . PHE A 1 116 ? 13.129 -1.512 -15.645 1.00 93.62 116 PHE A N 1
ATOM 855 C CA . PHE A 1 116 ? 14.519 -1.946 -15.747 1.00 93.62 116 PHE A CA 1
ATOM 856 C C . PHE A 1 116 ? 14.941 -2.772 -14.537 1.00 93.62 116 PHE A C 1
ATOM 858 O O . PHE A 1 116 ? 14.895 -2.296 -13.403 1.00 93.62 116 PHE A O 1
ATOM 865 N N . SER A 1 117 ? 15.437 -3.979 -14.799 1.00 92.25 117 SER A N 1
ATOM 866 C CA . SER A 1 117 ? 16.050 -4.839 -13.787 1.00 92.25 117 SER A CA 1
ATOM 867 C C . SER A 1 117 ? 17.497 -5.133 -14.187 1.00 92.25 117 SER A C 1
ATOM 869 O O . SER A 1 117 ? 17.748 -5.580 -15.309 1.00 92.25 117 SER A O 1
ATOM 871 N N . GLY A 1 118 ? 18.453 -4.850 -13.295 1.00 84.81 118 GLY A N 1
ATOM 872 C CA . GLY A 1 118 ? 19.872 -5.178 -13.487 1.00 84.81 118 GLY A CA 1
ATOM 873 C C . GLY A 1 118 ? 20.701 -4.176 -14.305 1.00 84.81 118 GLY A C 1
ATOM 874 O O . GLY A 1 118 ? 21.684 -4.555 -14.929 1.00 84.81 118 GLY A O 1
ATOM 875 N N . LEU A 1 119 ? 20.372 -2.881 -14.287 1.00 73.44 119 LEU A N 1
ATOM 876 C CA . LEU A 1 119 ? 21.172 -1.813 -14.923 1.00 73.44 119 LEU A CA 1
ATOM 877 C C . LEU A 1 119 ? 22.500 -1.469 -14.193 1.00 73.44 119 LEU A C 1
ATOM 879 O O . LEU A 1 119 ? 23.070 -0.394 -14.422 1.00 73.44 119 LEU A O 1
ATOM 883 N N . SER A 1 120 ? 23.011 -2.326 -13.302 1.00 65.25 120 SER A N 1
ATOM 884 C CA . SER A 1 120 ? 24.232 -2.035 -12.538 1.00 65.25 120 SER A CA 1
ATOM 885 C C . SER A 1 120 ? 25.484 -2.142 -13.410 1.00 65.25 120 SER A C 1
ATOM 887 O O . SER A 1 120 ? 25.689 -3.117 -14.114 1.00 65.25 120 SER A O 1
ATOM 889 N N . ARG A 1 121 ? 26.369 -1.139 -13.342 1.00 59.12 121 ARG A N 1
ATOM 890 C CA . ARG A 1 121 ? 27.667 -1.131 -14.054 1.00 59.12 121 ARG A CA 1
ATOM 891 C C . ARG A 1 121 ? 28.859 -1.483 -13.171 1.00 59.12 121 ARG A C 1
ATOM 893 O O . ARG A 1 121 ? 29.993 -1.497 -13.649 1.00 59.12 121 ARG A O 1
ATOM 900 N N . ASN A 1 122 ? 28.630 -1.721 -11.883 1.00 55.44 122 ASN A N 1
ATOM 901 C CA . ASN A 1 122 ? 29.709 -1.887 -10.910 1.00 55.44 122 ASN A CA 1
ATOM 902 C C . ASN A 1 122 ? 30.155 -3.345 -10.734 1.00 55.44 122 ASN A C 1
ATOM 904 O O . ASN A 1 122 ? 30.951 -3.622 -9.840 1.00 55.44 122 ASN A O 1
ATOM 908 N N . GLY A 1 123 ? 29.707 -4.257 -11.606 1.00 53.62 123 GLY A N 1
ATOM 909 C CA . GLY A 1 123 ? 29.979 -5.686 -11.455 1.00 53.62 123 GLY A CA 1
ATOM 910 C C . GLY A 1 123 ? 29.292 -6.240 -10.213 1.00 53.62 123 GLY A C 1
ATOM 911 O O . GLY A 1 123 ? 29.929 -6.943 -9.432 1.00 53.62 123 GLY A O 1
ATOM 912 N N . ASP A 1 124 ? 28.035 -5.848 -10.020 1.00 57.41 124 ASP A N 1
ATOM 913 C CA . ASP A 1 124 ? 27.153 -6.415 -9.008 1.00 57.41 124 ASP A CA 1
ATOM 914 C C . ASP A 1 124 ? 26.525 -7.657 -9.635 1.00 57.41 124 ASP A C 1
ATOM 916 O O . ASP A 1 124 ? 25.721 -7.557 -10.559 1.00 57.41 124 ASP A O 1
ATOM 920 N N . TRP A 1 125 ? 26.988 -8.830 -9.215 1.00 60.47 125 TRP A N 1
ATOM 921 C CA . TRP A 1 125 ? 26.652 -10.114 -9.848 1.00 60.47 125 TRP A CA 1
ATOM 922 C C . TRP A 1 125 ? 25.365 -10.723 -9.300 1.00 60.47 125 TRP A C 1
ATOM 924 O O . TRP A 1 125 ? 25.047 -11.876 -9.597 1.00 60.47 125 TRP A O 1
ATOM 934 N N . ASP A 1 126 ? 24.665 -9.969 -8.466 1.00 70.31 126 ASP A N 1
ATOM 935 C CA . ASP A 1 126 ? 23.579 -10.485 -7.674 1.00 70.31 126 ASP A CA 1
ATOM 936 C C . ASP A 1 126 ? 22.225 -10.194 -8.334 1.00 70.31 126 ASP A C 1
ATOM 938 O O . ASP A 1 126 ? 22.036 -9.198 -9.046 1.00 70.31 126 ASP A O 1
ATOM 942 N N . MET A 1 127 ? 21.289 -11.128 -8.151 1.00 73.94 127 MET A N 1
ATOM 943 C CA . MET A 1 127 ? 20.017 -11.115 -8.869 1.00 73.94 127 MET A CA 1
ATOM 944 C C . MET A 1 127 ? 19.129 -9.968 -8.404 1.00 73.94 127 MET A C 1
ATOM 946 O O . MET A 1 127 ? 18.942 -9.767 -7.209 1.00 73.94 127 MET A O 1
ATOM 950 N N . ASN A 1 128 ? 18.528 -9.266 -9.360 1.00 82.69 128 ASN A N 1
ATOM 951 C CA . ASN A 1 128 ? 17.575 -8.190 -9.096 1.00 82.69 128 ASN A CA 1
ATOM 952 C C . ASN A 1 128 ? 16.197 -8.680 -9.502 1.00 82.69 128 ASN A C 1
ATOM 954 O O . ASN A 1 128 ? 16.023 -9.105 -10.644 1.00 82.69 128 ASN A O 1
ATOM 958 N N . ILE A 1 129 ? 15.233 -8.639 -8.588 1.00 86.62 129 ILE A N 1
ATOM 959 C CA . ILE A 1 129 ? 13.886 -9.133 -8.862 1.00 86.62 129 ILE A CA 1
ATOM 960 C C . ILE A 1 129 ? 12.900 -7.993 -8.658 1.00 86.62 129 ILE A C 1
ATOM 962 O O . ILE A 1 129 ? 12.802 -7.404 -7.582 1.00 86.62 129 ILE A O 1
ATOM 966 N N . ILE A 1 130 ? 12.149 -7.704 -9.716 1.00 95.50 130 ILE A N 1
ATOM 967 C CA . ILE A 1 130 ? 10.928 -6.908 -9.624 1.00 95.50 130 ILE A CA 1
ATOM 968 C C . ILE A 1 130 ? 9.753 -7.882 -9.647 1.00 95.50 130 ILE A C 1
ATOM 970 O O . ILE A 1 130 ? 9.670 -8.746 -10.519 1.00 95.50 130 ILE A O 1
ATOM 974 N N . THR A 1 131 ? 8.845 -7.747 -8.694 1.00 96.75 131 THR A N 1
ATOM 975 C CA . THR A 1 131 ? 7.700 -8.638 -8.534 1.00 96.75 131 THR A CA 1
ATOM 976 C C . THR A 1 131 ? 6.411 -7.890 -8.836 1.00 96.75 131 THR A C 1
ATOM 978 O O . THR A 1 131 ? 6.179 -6.808 -8.300 1.00 96.75 131 THR A O 1
ATOM 981 N N . PHE A 1 132 ? 5.547 -8.476 -9.662 1.00 97.44 132 PHE A N 1
ATOM 982 C CA . PHE A 1 132 ? 4.187 -7.982 -9.875 1.00 97.44 132 PHE A CA 1
ATOM 983 C C . PHE A 1 132 ? 3.182 -8.916 -9.209 1.00 97.44 132 PHE A C 1
ATOM 985 O O . PHE A 1 132 ? 3.154 -10.117 -9.486 1.00 97.44 132 PHE A O 1
ATOM 992 N N . ALA A 1 133 ? 2.360 -8.354 -8.331 1.00 96.12 133 ALA A N 1
ATOM 993 C CA . ALA A 1 133 ? 1.276 -9.035 -7.651 1.00 96.12 133 ALA A CA 1
ATOM 994 C C . ALA A 1 133 ? -0.041 -8.709 -8.359 1.00 96.12 133 ALA A C 1
ATOM 996 O O . ALA A 1 133 ? -0.363 -7.539 -8.568 1.00 96.12 133 ALA A O 1
ATOM 997 N N . GLY A 1 134 ? -0.791 -9.732 -8.761 1.00 94.62 134 GLY A N 1
ATOM 998 C CA . GLY A 1 134 ? -2.004 -9.537 -9.548 1.00 94.62 134 GLY A CA 1
ATOM 999 C C . GLY A 1 134 ? -2.471 -10.801 -10.25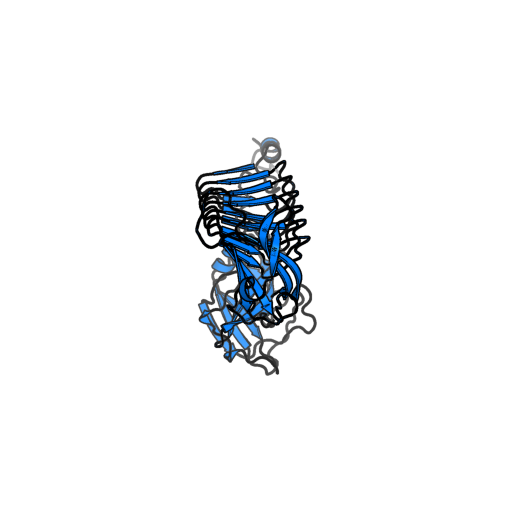7 1.00 94.62 134 GLY A C 1
ATOM 1000 O O . GLY A 1 134 ? -2.258 -11.904 -9.760 1.00 94.62 134 GLY A O 1
ATOM 1001 N N . THR A 1 135 ? -3.128 -10.631 -11.401 1.00 94.94 135 THR A N 1
ATOM 1002 C CA . THR A 1 135 ? -3.754 -11.691 -12.203 1.00 94.94 135 THR A CA 1
ATOM 1003 C C . THR A 1 135 ? -3.583 -11.438 -13.705 1.00 94.94 135 THR A C 1
ATOM 1005 O O . THR A 1 135 ? -3.177 -10.355 -14.131 1.00 94.94 135 THR A O 1
ATOM 1008 N N . ASP A 1 136 ? -3.876 -12.460 -14.517 1.00 95.94 136 ASP A N 1
ATOM 1009 C CA . ASP A 1 136 ? -3.888 -12.393 -15.987 1.00 95.94 136 ASP A CA 1
ATOM 1010 C C . ASP A 1 136 ? -2.586 -11.871 -16.622 1.00 95.94 136 ASP A C 1
ATOM 1012 O O . ASP A 1 136 ? -2.588 -11.234 -17.680 1.00 95.94 136 ASP A O 1
ATOM 1016 N N . PHE A 1 137 ? -1.449 -12.167 -15.986 1.00 98.12 137 PHE A N 1
ATOM 1017 C CA . PHE A 1 137 ? -0.150 -11.756 -16.497 1.00 98.12 137 PHE A CA 1
ATOM 1018 C C . PHE A 1 137 ? 0.219 -12.483 -17.792 1.00 98.12 137 PHE A C 1
ATOM 1020 O O . PHE A 1 137 ? 0.026 -13.693 -17.952 1.00 98.12 137 PHE A O 1
ATOM 1027 N N . ALA A 1 138 ? 0.821 -11.735 -18.712 1.00 98.38 138 ALA A N 1
ATOM 1028 C CA . ALA A 1 138 ? 1.404 -12.261 -19.930 1.00 98.38 138 ALA A CA 1
ATOM 1029 C C . ALA A 1 138 ? 2.668 -11.490 -20.320 1.00 98.38 138 ALA A C 1
ATOM 1031 O O . ALA A 1 138 ? 2.748 -10.273 -20.162 1.00 98.38 138 ALA A O 1
ATOM 1032 N N . VAL A 1 139 ? 3.631 -12.202 -20.905 1.00 98.62 139 VAL A N 1
ATOM 1033 C CA . VAL A 1 139 ? 4.860 -11.632 -21.467 1.00 98.62 139 VAL A CA 1
ATOM 1034 C C . VAL A 1 139 ? 4.859 -11.851 -22.972 1.00 98.62 139 VAL A C 1
ATOM 1036 O O . VAL A 1 139 ? 4.768 -12.981 -23.459 1.00 98.62 139 VAL A O 1
ATOM 1039 N N . ASN A 1 140 ? 4.931 -10.757 -23.733 1.00 98.06 140 ASN A N 1
ATOM 1040 C CA . ASN A 1 140 ? 4.824 -10.767 -25.195 1.00 98.06 140 ASN A CA 1
ATOM 1041 C C . ASN A 1 140 ? 3.554 -11.491 -25.697 1.00 98.06 140 ASN A C 1
ATOM 1043 O O . ASN A 1 140 ? 3.566 -12.151 -26.737 1.00 98.06 140 ASN A O 1
ATOM 1047 N N . GLY A 1 141 ? 2.459 -11.384 -24.935 1.00 97.62 141 GLY A N 1
ATOM 1048 C CA . GLY A 1 141 ? 1.179 -12.040 -25.216 1.00 97.62 141 GLY A CA 1
ATOM 1049 C C . GLY A 1 141 ? 1.100 -13.522 -24.826 1.00 97.62 141 GLY A C 1
ATOM 1050 O O . GLY A 1 141 ? 0.056 -14.134 -25.045 1.00 97.62 141 GLY A O 1
ATOM 1051 N N . ASN A 1 142 ? 2.156 -14.104 -24.249 1.00 98.06 142 ASN A N 1
ATOM 1052 C CA . ASN A 1 142 ? 2.125 -15.462 -23.705 1.00 98.06 142 ASN A CA 1
ATOM 1053 C C . ASN A 1 142 ? 1.717 -15.411 -22.228 1.00 98.06 142 ASN A C 1
ATOM 1055 O O . ASN A 1 142 ? 2.424 -14.754 -21.464 1.00 98.06 142 ASN A O 1
ATOM 1059 N N . PRO A 1 143 ? 0.626 -16.081 -21.813 1.00 97.81 143 PRO A N 1
ATOM 1060 C CA . PRO A 1 143 ? 0.263 -16.175 -20.401 1.00 97.81 143 PRO A CA 1
ATOM 1061 C C . PRO A 1 143 ? 1.393 -16.795 -19.575 1.00 97.81 143 PRO A C 1
ATOM 1063 O O . PRO A 1 143 ? 2.013 -17.761 -20.027 1.00 97.81 143 PRO A O 1
ATOM 1066 N N . VAL A 1 144 ? 1.625 -16.262 -18.376 1.00 97.00 144 VAL A N 1
ATOM 1067 C CA . VAL A 1 144 ? 2.645 -16.749 -17.431 1.00 97.00 144 VAL A CA 1
ATOM 1068 C C . VAL A 1 144 ? 1.990 -17.266 -16.149 1.00 97.00 144 VAL A C 1
ATOM 1070 O O . VAL A 1 144 ? 0.892 -16.841 -15.792 1.00 97.00 144 VAL A O 1
ATOM 1073 N N . ASN A 1 145 ? 2.649 -18.196 -15.457 1.00 94.69 145 ASN A N 1
ATOM 1074 C CA . ASN A 1 145 ? 2.206 -18.683 -14.149 1.00 94.69 145 ASN A CA 1
ATOM 1075 C C . ASN A 1 145 ? 2.915 -17.932 -13.017 1.00 94.69 145 ASN A C 1
ATOM 1077 O O . ASN A 1 145 ? 3.973 -17.335 -13.208 1.00 94.69 145 ASN A O 1
ATOM 1081 N N . TYR A 1 146 ? 2.365 -18.006 -11.805 1.00 93.69 146 TYR A N 1
ATOM 1082 C CA . TYR A 1 146 ? 3.054 -17.476 -10.630 1.00 93.69 146 TYR A CA 1
ATOM 1083 C C . TYR A 1 146 ? 4.362 -18.230 -10.368 1.00 93.69 146 TYR A C 1
ATOM 1085 O O . TYR A 1 146 ? 4.394 -19.462 -10.392 1.00 93.69 146 TYR A O 1
ATOM 1093 N N . GLY A 1 147 ? 5.427 -17.476 -10.101 1.00 89.06 147 GLY A N 1
ATOM 1094 C CA . GLY A 1 147 ? 6.792 -17.984 -9.959 1.00 89.06 147 GLY A CA 1
ATOM 1095 C C . GLY A 1 147 ? 7.556 -18.164 -11.275 1.00 89.06 147 GLY A C 1
ATOM 1096 O O . GLY A 1 147 ? 8.754 -18.440 -11.219 1.00 89.06 147 GLY A O 1
ATOM 1097 N N . ASP A 1 148 ? 6.915 -17.983 -12.436 1.00 95.25 148 ASP A N 1
ATOM 1098 C CA . ASP A 1 148 ? 7.638 -17.901 -13.706 1.00 95.25 148 ASP A CA 1
ATOM 1099 C C . ASP A 1 148 ? 8.516 -16.635 -13.733 1.00 95.25 148 ASP A C 1
ATOM 1101 O O . ASP A 1 148 ? 8.225 -15.627 -13.072 1.00 95.25 148 ASP A O 1
ATOM 1105 N N . LEU A 1 149 ? 9.590 -16.686 -14.522 1.00 96.38 149 LEU A N 1
ATOM 1106 C CA . LEU A 1 149 ? 10.464 -15.549 -14.786 1.00 96.38 149 LEU A CA 1
ATOM 1107 C C . LEU A 1 149 ? 10.133 -14.933 -16.146 1.00 96.38 149 LEU A C 1
ATOM 1109 O O . LEU A 1 149 ? 9.922 -15.641 -17.133 1.00 96.38 149 LEU A O 1
ATOM 1113 N N . ALA A 1 150 ? 10.106 -13.603 -16.234 1.00 96.88 150 ALA A N 1
ATOM 1114 C CA . ALA A 1 150 ? 9.821 -12.918 -17.493 1.00 96.88 150 ALA A CA 1
ATOM 1115 C C . ALA A 1 150 ? 10.895 -13.197 -18.554 1.00 96.88 150 ALA A C 1
ATOM 1117 O O . ALA A 1 150 ? 10.584 -13.223 -19.749 1.00 96.88 150 ALA A O 1
ATOM 1118 N N . SER A 1 151 ? 12.141 -13.445 -18.134 1.00 95.31 151 SER A N 1
ATOM 1119 C CA . SER A 1 151 ? 13.245 -13.810 -19.026 1.00 95.31 151 SER A CA 1
ATOM 1120 C C . SER A 1 151 ? 12.980 -15.072 -19.861 1.00 95.31 151 SER A C 1
ATOM 1122 O O . SER A 1 151 ? 13.443 -15.132 -21.003 1.00 95.31 151 SER A O 1
ATOM 1124 N N . ASP A 1 152 ? 12.168 -16.017 -19.370 1.00 96.38 152 ASP A N 1
ATOM 1125 C CA . ASP A 1 152 ? 11.798 -17.247 -20.091 1.00 96.38 152 ASP A CA 1
ATOM 1126 C C . ASP A 1 152 ? 10.925 -16.977 -21.333 1.00 96.38 152 ASP A C 1
ATOM 1128 O O . ASP A 1 152 ? 10.899 -17.770 -22.279 1.00 96.38 152 ASP A O 1
ATOM 1132 N N . TYR A 1 153 ? 10.228 -15.837 -21.354 1.00 97.62 153 TYR A N 1
ATOM 1133 C CA . TYR A 1 153 ? 9.291 -15.426 -22.409 1.00 97.62 153 TYR A CA 1
ATOM 1134 C C . TYR A 1 153 ? 9.747 -14.162 -23.159 1.00 97.62 153 TYR A C 1
ATOM 1136 O O . TYR A 1 153 ? 9.105 -13.714 -24.122 1.00 97.62 153 TYR A O 1
ATOM 1144 N N . ALA A 1 154 ? 10.845 -13.559 -22.708 1.00 97.25 154 ALA A N 1
ATOM 1145 C CA . ALA A 1 154 ? 11.433 -12.368 -23.290 1.00 97.25 154 ALA A CA 1
ATOM 1146 C C . ALA A 1 154 ? 12.134 -12.672 -24.624 1.00 97.25 154 ALA A C 1
ATOM 1148 O O . ALA A 1 154 ? 12.442 -13.815 -24.969 1.00 97.25 154 ALA A O 1
ATOM 1149 N N . ILE A 1 155 ? 12.425 -11.619 -25.383 1.00 97.38 155 ILE A N 1
ATOM 1150 C CA . ILE A 1 155 ? 13.194 -11.697 -26.626 1.00 97.38 155 ILE A CA 1
ATOM 1151 C C . ILE A 1 155 ? 14.519 -10.942 -26.481 1.00 97.38 155 ILE A C 1
ATOM 1153 O O . ILE A 1 155 ? 14.575 -9.952 -25.752 1.00 97.38 155 ILE A O 1
ATOM 1157 N N . PRO A 1 156 ? 15.590 -11.356 -27.182 1.00 97.25 156 PRO A N 1
ATOM 1158 C CA . PRO A 1 156 ? 16.819 -10.579 -27.222 1.00 97.25 156 PRO A CA 1
ATOM 1159 C C . PRO A 1 156 ? 16.561 -9.176 -27.770 1.00 97.25 156 PRO A C 1
ATOM 1161 O O . PRO A 1 156 ? 15.887 -9.008 -28.790 1.00 97.25 156 PRO A O 1
ATOM 1164 N N . GLY A 1 157 ? 17.145 -8.180 -27.121 1.00 94.88 157 GLY A N 1
ATOM 1165 C CA . GLY A 1 157 ? 17.019 -6.788 -27.506 1.00 94.88 157 GLY A CA 1
ATOM 1166 C C . GLY A 1 157 ? 18.250 -5.972 -27.154 1.00 94.88 157 GLY A C 1
ATOM 1167 O O . GLY A 1 157 ? 19.337 -6.481 -26.867 1.00 94.88 157 GLY A O 1
ATOM 1168 N N . THR A 1 158 ? 18.066 -4.664 -27.207 1.00 92.69 158 THR A N 1
ATOM 1169 C CA . THR A 1 158 ? 19.090 -3.683 -26.879 1.00 92.69 158 THR A CA 1
ATOM 1170 C C . THR A 1 158 ? 18.433 -2.628 -26.017 1.00 92.69 158 THR A C 1
ATOM 1172 O O . THR A 1 158 ? 17.398 -2.088 -26.410 1.00 92.69 158 THR A O 1
ATOM 1175 N N . GLU A 1 159 ? 18.995 -2.372 -24.840 1.00 87.81 159 GLU A N 1
ATOM 1176 C CA . GLU A 1 159 ? 18.411 -1.373 -23.954 1.00 87.81 159 GLU A CA 1
ATOM 1177 C C . GLU A 1 159 ? 18.619 0.046 -24.533 1.00 87.81 159 GLU A C 1
ATOM 1179 O O . GLU A 1 159 ? 19.586 0.288 -25.269 1.00 87.81 159 GLU A O 1
ATOM 1184 N N . PRO A 1 160 ? 17.685 0.982 -24.284 1.00 88.06 160 PRO A N 1
ATOM 1185 C CA . PRO A 1 160 ? 17.584 2.214 -25.060 1.00 88.06 160 PRO A CA 1
ATOM 1186 C C . PRO A 1 160 ? 18.580 3.314 -24.658 1.00 88.06 160 PRO A C 1
ATOM 1188 O O . PRO A 1 160 ? 18.683 4.314 -25.370 1.00 88.06 160 PRO A O 1
ATOM 1191 N N . PHE A 1 161 ? 19.296 3.183 -23.539 1.00 82.94 161 PHE A N 1
ATOM 1192 C CA . PHE A 1 161 ? 20.150 4.242 -22.996 1.00 82.94 161 PHE A CA 1
ATOM 1193 C C . PHE A 1 161 ? 21.620 4.092 -23.376 1.00 82.94 161 PHE A C 1
ATOM 1195 O O . PHE A 1 161 ? 22.258 5.089 -23.726 1.00 82.94 161 PHE A O 1
ATOM 1202 N N . TRP A 1 162 ? 22.167 2.880 -23.325 1.00 82.44 162 TRP A N 1
ATOM 1203 C CA . TRP A 1 162 ? 23.596 2.627 -23.528 1.00 82.44 162 TRP A CA 1
ATOM 1204 C C . TRP A 1 162 ? 23.910 1.661 -24.669 1.00 82.44 162 TRP A C 1
ATOM 1206 O O . TRP A 1 162 ? 25.066 1.581 -25.091 1.00 82.44 162 TRP A O 1
ATOM 1216 N N . GLY A 1 163 ? 22.895 1.004 -25.227 1.00 85.44 163 GLY A N 1
ATOM 1217 C CA . GLY A 1 163 ? 23.059 0.022 -26.285 1.00 85.44 163 GLY A CA 1
ATOM 1218 C C . GLY A 1 163 ? 23.526 -1.349 -25.790 1.00 85.44 163 GLY A C 1
ATOM 1219 O O . GLY A 1 163 ? 24.034 -2.132 -26.597 1.00 85.44 163 GLY A O 1
ATOM 1220 N N . ASP A 1 164 ? 23.388 -1.640 -24.496 1.00 85.88 164 ASP A N 1
ATOM 1221 C CA . ASP A 1 164 ? 23.784 -2.922 -23.923 1.00 85.88 164 ASP A CA 1
ATOM 1222 C C . ASP A 1 164 ? 22.812 -4.035 -24.380 1.00 85.88 164 ASP A C 1
ATOM 1224 O O . ASP A 1 164 ? 21.615 -3.819 -24.606 1.00 85.88 164 ASP A O 1
ATOM 1228 N N . SER A 1 165 ? 23.337 -5.247 -24.590 1.00 90.88 165 SER A N 1
ATOM 1229 C CA . SER A 1 165 ? 22.496 -6.403 -24.933 1.00 90.88 165 SER A CA 1
ATOM 1230 C C . SER A 1 165 ? 21.639 -6.788 -23.731 1.00 90.88 165 SER A C 1
ATOM 1232 O O . SER A 1 165 ? 22.151 -6.890 -22.619 1.00 90.88 165 SER A O 1
ATOM 1234 N N . CYS A 1 166 ? 20.352 -7.023 -23.959 1.00 92.88 166 CYS A N 1
ATOM 1235 C CA . CYS A 1 166 ? 19.385 -7.310 -22.902 1.00 92.88 166 CYS A CA 1
ATOM 1236 C C . CYS A 1 166 ? 18.349 -8.338 -23.367 1.00 92.88 166 CYS A C 1
ATOM 1238 O O . CYS A 1 166 ? 18.267 -8.662 -24.557 1.00 92.88 166 CYS A O 1
ATOM 1240 N N . MET A 1 167 ? 17.533 -8.814 -22.433 1.00 95.75 167 MET A N 1
ATOM 1241 C CA . MET A 1 167 ? 16.247 -9.435 -22.742 1.00 95.75 167 MET A CA 1
ATOM 1242 C C . MET A 1 167 ? 15.149 -8.387 -22.558 1.00 95.75 167 MET A C 1
ATOM 1244 O O . MET A 1 167 ? 15.187 -7.604 -21.615 1.00 95.75 167 MET A O 1
ATOM 1248 N N . THR A 1 168 ? 14.183 -8.328 -23.464 1.00 97.56 168 THR A N 1
ATOM 1249 C CA . THR A 1 168 ? 13.127 -7.310 -23.443 1.00 97.56 168 THR A CA 1
ATOM 1250 C C . THR A 1 168 ? 11.796 -7.884 -23.908 1.00 97.56 168 THR A C 1
ATOM 1252 O O . THR A 1 168 ? 11.728 -8.952 -24.524 1.00 97.56 168 THR A O 1
ATOM 1255 N N . GLY A 1 169 ? 10.719 -7.175 -23.609 1.00 97.88 169 GLY A N 1
ATOM 1256 C CA . GLY A 1 169 ? 9.373 -7.521 -24.024 1.00 97.88 169 GLY A CA 1
ATOM 1257 C C . GLY A 1 169 ? 8.353 -6.555 -23.448 1.00 97.88 169 GLY A C 1
ATOM 1258 O O . GLY A 1 169 ? 8.707 -5.561 -22.816 1.00 97.88 169 GLY A O 1
ATOM 1259 N N . VAL A 1 170 ? 7.081 -6.872 -23.660 1.00 98.25 170 VAL A N 1
ATOM 1260 C CA . VAL A 1 170 ? 5.956 -6.178 -23.026 1.00 98.25 170 VAL A CA 1
ATOM 1261 C C . VAL A 1 170 ? 5.325 -7.111 -22.005 1.00 98.25 170 VAL A C 1
ATOM 1263 O O . VAL A 1 170 ? 5.011 -8.256 -22.338 1.00 98.25 170 VAL A O 1
ATOM 1266 N N . ILE A 1 171 ? 5.138 -6.619 -20.784 1.00 98.12 171 ILE A N 1
ATOM 1267 C CA . ILE A 1 171 ? 4.326 -7.278 -19.763 1.00 98.12 171 ILE A CA 1
ATOM 1268 C C . ILE A 1 171 ? 2.940 -6.656 -19.793 1.00 98.12 171 ILE A C 1
ATOM 1270 O O . ILE A 1 171 ? 2.808 -5.432 -19.777 1.00 98.12 171 ILE A O 1
ATOM 1274 N N . THR A 1 172 ? 1.922 -7.506 -19.798 1.00 98.38 172 THR A N 1
ATOM 1275 C CA . THR A 1 172 ? 0.528 -7.110 -19.609 1.00 98.38 172 THR A CA 1
ATOM 1276 C C . THR A 1 172 ? -0.087 -7.873 -18.447 1.00 98.38 172 THR A C 1
ATOM 1278 O O . THR A 1 172 ? 0.342 -8.992 -18.180 1.00 98.38 172 THR A O 1
ATOM 1281 N N . GLY A 1 173 ? -1.108 -7.319 -17.803 1.00 97.19 173 GLY A N 1
ATOM 1282 C CA . GLY A 1 173 ? -1.899 -8.011 -16.785 1.00 97.19 173 GLY A CA 1
ATOM 1283 C C . GLY A 1 173 ? -2.730 -7.040 -15.959 1.00 97.19 173 GLY A C 1
ATOM 1284 O O . GLY A 1 173 ? -2.828 -5.859 -16.299 1.00 97.19 173 GLY A O 1
ATOM 1285 N N . THR A 1 174 ? -3.297 -7.533 -14.867 1.00 96.19 174 THR A N 1
ATOM 1286 C CA . THR A 1 174 ? -4.041 -6.728 -13.897 1.00 96.19 174 THR A CA 1
ATOM 1287 C C . THR A 1 174 ? -3.347 -6.822 -12.546 1.00 96.19 174 THR A C 1
ATOM 1289 O O . THR A 1 174 ? -3.190 -7.919 -12.018 1.00 96.19 174 THR A O 1
ATOM 1292 N N . LEU A 1 175 ? -2.904 -5.693 -11.996 1.00 95.69 175 LEU A N 1
ATOM 1293 C CA . LEU A 1 175 ? -2.298 -5.611 -10.666 1.00 95.69 175 LEU A CA 1
ATOM 1294 C C . LEU A 1 175 ? -3.336 -5.911 -9.576 1.00 95.69 175 LEU A C 1
ATOM 1296 O O . LEU A 1 175 ? -4.541 -5.901 -9.826 1.00 95.69 175 LEU A O 1
ATOM 1300 N N . ALA A 1 176 ? -2.877 -6.209 -8.363 1.00 91.56 176 ALA A N 1
ATOM 1301 C CA . ALA A 1 176 ? -3.733 -6.623 -7.253 1.00 91.56 176 ALA A CA 1
ATOM 1302 C C . ALA A 1 176 ? -4.818 -5.596 -6.885 1.00 91.56 176 ALA A C 1
ATOM 1304 O O . ALA A 1 176 ? -5.915 -5.993 -6.501 1.00 91.56 176 ALA A O 1
ATOM 1305 N N . ASN A 1 177 ? -4.553 -4.298 -7.048 1.00 87.25 177 ASN A N 1
ATOM 1306 C CA . ASN A 1 177 ? -5.544 -3.238 -6.837 1.00 87.25 177 ASN A CA 1
ATOM 1307 C C . ASN A 1 177 ? -6.538 -3.064 -8.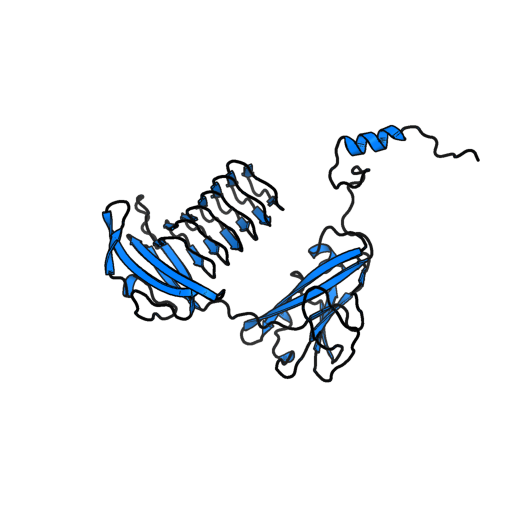010 1.00 87.25 177 ASN A C 1
ATOM 1309 O O . ASN A 1 177 ? -7.428 -2.219 -7.941 1.00 87.25 177 ASN A O 1
ATOM 1313 N N . GLY A 1 178 ? -6.405 -3.855 -9.080 1.00 90.31 178 GLY A N 1
ATOM 1314 C CA . GLY A 1 178 ? -7.247 -3.797 -10.275 1.00 90.31 178 GLY A CA 1
ATOM 1315 C C . GLY A 1 178 ? -6.677 -2.966 -11.428 1.00 90.31 178 GLY A C 1
ATOM 1316 O O . GLY A 1 178 ? -7.266 -2.972 -12.514 1.00 90.31 178 GLY A O 1
ATOM 1317 N N . ASP A 1 179 ? -5.537 -2.295 -11.245 1.00 94.75 179 ASP A N 1
ATOM 1318 C CA . ASP A 1 179 ? -4.933 -1.475 -12.295 1.00 94.75 179 ASP A CA 1
ATOM 1319 C C . ASP A 1 179 ? -4.364 -2.310 -13.439 1.00 94.75 179 ASP A C 1
ATOM 1321 O O . ASP A 1 179 ? -3.954 -3.461 -13.286 1.00 94.75 179 ASP A O 1
ATOM 1325 N N . THR A 1 180 ? -4.338 -1.723 -14.634 1.00 95.38 180 THR A N 1
ATOM 1326 C CA . THR A 1 180 ? -3.810 -2.405 -15.819 1.00 95.38 180 THR A CA 1
ATOM 1327 C C . THR A 1 180 ? -2.305 -2.215 -15.918 1.00 95.38 180 THR A C 1
ATOM 1329 O O . THR A 1 180 ? -1.819 -1.096 -16.044 1.00 95.38 180 THR A O 1
ATOM 1332 N N . LEU A 1 181 ? -1.572 -3.322 -15.989 1.00 96.88 181 LEU A N 1
ATOM 1333 C CA . LEU A 1 181 ? -0.158 -3.332 -16.335 1.00 96.88 181 LEU A CA 1
ATOM 1334 C C . LEU A 1 181 ? -0.015 -3.458 -17.856 1.00 96.88 181 LEU A C 1
ATOM 1336 O O . LEU A 1 181 ? -0.616 -4.346 -18.466 1.00 96.88 181 LEU A O 1
ATOM 1340 N N . ASN A 1 182 ? 0.766 -2.579 -18.483 1.00 97.19 182 ASN A N 1
ATOM 1341 C CA . ASN A 1 182 ? 1.104 -2.657 -19.906 1.00 97.19 182 ASN A CA 1
ATOM 1342 C C . ASN A 1 182 ? 2.394 -1.882 -20.174 1.00 97.19 182 ASN A C 1
ATOM 1344 O O . ASN A 1 182 ? 2.374 -0.732 -20.621 1.00 97.19 182 ASN A O 1
ATOM 1348 N N . ASN A 1 183 ? 3.521 -2.510 -19.865 1.00 97.38 183 ASN A N 1
ATOM 1349 C CA . ASN A 1 183 ? 4.802 -1.822 -19.810 1.00 97.38 183 ASN A CA 1
ATOM 1350 C C . ASN A 1 183 ? 5.879 -2.619 -20.533 1.00 97.38 183 ASN A C 1
ATOM 1352 O O . ASN A 1 183 ? 5.911 -3.852 -20.498 1.00 97.38 183 ASN A O 1
ATOM 1356 N N . THR A 1 184 ? 6.783 -1.894 -21.187 1.00 97.50 184 THR A N 1
ATOM 1357 C CA . THR A 1 184 ? 7.989 -2.492 -21.758 1.00 97.50 184 THR A CA 1
ATOM 1358 C C . THR A 1 184 ? 8.996 -2.708 -20.641 1.00 97.50 184 THR A C 1
ATOM 1360 O O . THR A 1 184 ? 9.185 -1.835 -19.793 1.00 97.50 184 THR A O 1
ATOM 1363 N N . PHE A 1 185 ? 9.666 -3.853 -20.649 1.00 97.00 185 PHE A N 1
ATOM 1364 C CA . PHE A 1 185 ? 10.735 -4.142 -19.705 1.00 97.00 185 PHE A CA 1
ATOM 1365 C C . PHE A 1 185 ? 12.061 -4.415 -20.409 1.00 97.00 185 PHE A C 1
ATOM 1367 O O . PHE A 1 185 ? 12.097 -4.866 -21.557 1.00 97.00 185 PHE A O 1
ATOM 1374 N N . TYR A 1 186 ? 13.152 -4.183 -19.688 1.00 95.44 186 TYR A N 1
ATOM 1375 C CA . TYR A 1 186 ? 14.512 -4.497 -20.103 1.00 95.44 186 TYR A CA 1
ATOM 1376 C C . TYR A 1 186 ? 15.251 -5.161 -18.940 1.00 95.44 186 TYR A C 1
ATOM 1378 O O . TYR A 1 186 ? 15.394 -4.585 -17.859 1.00 95.44 186 TYR A O 1
ATOM 1386 N N . LEU A 1 187 ? 15.720 -6.379 -19.184 1.00 93.94 187 LEU A N 1
ATOM 1387 C CA . LEU A 1 187 ? 16.480 -7.202 -18.253 1.00 93.94 187 LEU A CA 1
ATOM 1388 C C . LEU A 1 187 ? 17.934 -7.219 -18.703 1.00 93.94 187 LEU A C 1
ATOM 1390 O O . LEU A 1 187 ? 18.254 -7.695 -19.800 1.00 93.94 187 LEU A O 1
ATOM 1394 N N . VAL A 1 188 ? 18.805 -6.672 -17.870 1.00 88.44 188 VAL A N 1
ATOM 1395 C CA . VAL A 1 188 ? 20.241 -6.587 -18.128 1.00 88.44 188 VAL A CA 1
ATOM 1396 C C . VAL A 1 188 ? 20.967 -7.453 -17.100 1.00 88.44 188 VAL A C 1
ATOM 1398 O O . VAL A 1 188 ? 20.575 -7.509 -15.938 1.00 88.44 188 VAL A O 1
ATOM 1401 N N . GLU A 1 189 ? 22.007 -8.161 -17.546 1.00 82.94 189 GLU A N 1
ATOM 1402 C CA . GLU A 1 189 ? 22.835 -9.042 -16.710 1.00 82.94 189 GLU A CA 1
ATOM 1403 C C . GLU A 1 189 ? 22.024 -10.075 -15.895 1.00 82.94 189 GLU A C 1
ATOM 1405 O O . GLU A 1 189 ? 21.573 -11.066 -16.469 1.00 82.94 189 GLU A O 1
ATOM 1410 N N . TYR A 1 190 ? 21.866 -9.859 -14.582 1.00 83.12 190 TYR A N 1
ATOM 1411 C CA . TYR A 1 190 ? 21.183 -10.748 -13.626 1.00 83.12 190 TYR A CA 1
ATOM 1412 C C . TYR A 1 190 ? 19.842 -10.181 -13.131 1.00 83.12 190 TYR A C 1
ATOM 1414 O O . TYR A 1 190 ? 19.355 -10.553 -12.065 1.00 83.12 190 TYR A O 1
ATOM 1422 N N . GLY A 1 191 ? 19.256 -9.236 -13.864 1.00 89.81 191 GLY A N 1
ATOM 1423 C CA . GLY A 1 191 ? 17.912 -8.746 -13.583 1.00 89.81 191 GLY A CA 1
ATOM 1424 C C . GLY A 1 191 ? 16.825 -9.665 -14.130 1.00 89.81 191 GLY A C 1
ATOM 1425 O O . GLY A 1 191 ? 16.925 -10.143 -15.257 1.00 89.81 191 GLY A O 1
ATOM 1426 N N . ASP A 1 192 ? 15.758 -9.857 -13.363 1.00 94.12 192 ASP A N 1
ATOM 1427 C CA . ASP A 1 192 ? 14.539 -10.514 -13.824 1.00 94.12 192 ASP A CA 1
ATOM 1428 C C . ASP A 1 192 ? 13.278 -9.869 -13.238 1.00 94.12 192 ASP A C 1
ATOM 1430 O O . ASP A 1 192 ? 13.332 -8.952 -12.407 1.00 94.12 192 ASP A O 1
ATOM 1434 N N . ILE A 1 193 ? 12.136 -10.352 -13.718 1.00 96.81 193 ILE A N 1
ATOM 1435 C CA . ILE A 1 193 ? 10.803 -10.034 -13.228 1.00 96.81 193 ILE A CA 1
ATOM 1436 C C . ILE A 1 193 ? 10.091 -11.345 -12.907 1.00 96.81 193 ILE A C 1
ATOM 1438 O O . ILE A 1 193 ? 10.158 -12.292 -13.689 1.00 96.81 193 ILE A O 1
ATOM 1442 N N . THR A 1 194 ? 9.377 -11.390 -11.787 1.00 96.88 194 THR A N 1
ATOM 1443 C CA . THR A 1 194 ? 8.509 -12.519 -11.440 1.00 96.88 194 THR A CA 1
ATOM 1444 C C . THR A 1 194 ? 7.096 -12.057 -11.104 1.00 96.88 194 THR A C 1
ATOM 1446 O O . THR A 1 194 ? 6.818 -10.865 -10.953 1.00 96.88 194 THR A O 1
ATOM 1449 N N . PHE A 1 195 ? 6.190 -13.023 -11.010 1.00 96.62 195 PHE A N 1
ATOM 1450 C CA . PHE A 1 195 ? 4.764 -12.799 -10.838 1.00 96.62 195 PHE A CA 1
ATOM 1451 C C . PHE A 1 195 ? 4.263 -13.591 -9.642 1.00 96.62 195 PHE A C 1
ATOM 1453 O O . PHE A 1 195 ? 4.567 -14.778 -9.496 1.00 96.62 195 PHE A O 1
ATOM 1460 N N . ILE A 1 196 ? 3.454 -12.946 -8.813 1.00 94.00 196 ILE A N 1
ATOM 1461 C CA . ILE A 1 196 ? 2.783 -13.573 -7.678 1.00 94.00 196 ILE A CA 1
ATOM 1462 C C . ILE A 1 196 ? 1.288 -13.279 -7.740 1.00 94.00 196 ILE A C 1
ATOM 1464 O O . ILE A 1 196 ? 0.849 -12.328 -8.391 1.00 94.00 196 ILE A O 1
ATOM 1468 N N . ALA A 1 197 ? 0.499 -14.100 -7.051 1.00 87.38 197 ALA A N 1
ATOM 1469 C CA . ALA A 1 197 ? -0.889 -13.750 -6.806 1.00 87.38 197 ALA A CA 1
ATOM 1470 C C . ALA A 1 197 ? -0.934 -12.437 -6.013 1.00 87.38 197 ALA A C 1
ATOM 1472 O O . ALA A 1 197 ? -0.132 -12.234 -5.097 1.00 87.38 197 ALA A O 1
ATOM 1473 N N . GLY A 1 198 ? -1.863 -11.550 -6.369 1.00 76.50 198 GLY A N 1
ATOM 1474 C CA . GLY A 1 198 ? -2.207 -10.427 -5.500 1.00 76.50 198 GLY A CA 1
ATOM 1475 C C . GLY A 1 198 ? -2.633 -10.924 -4.112 1.00 76.50 198 GLY A C 1
ATOM 1476 O O . GLY A 1 198 ? -3.105 -12.062 -4.010 1.00 76.50 198 GLY A O 1
ATOM 1477 N N . PRO A 1 199 ? -2.493 -10.116 -3.043 1.00 69.31 199 PRO A N 1
ATOM 1478 C CA . PRO A 1 199 ? -3.249 -10.374 -1.823 1.00 69.31 199 PRO A CA 1
ATOM 1479 C C . PRO A 1 199 ? -4.721 -10.540 -2.214 1.00 69.31 199 PRO A C 1
ATOM 1481 O O . PRO A 1 199 ? -5.234 -9.749 -3.008 1.00 69.31 199 PRO A O 1
ATOM 1484 N N . GLU A 1 200 ? -5.374 -11.602 -1.735 1.00 65.19 200 GLU A N 1
ATOM 1485 C CA . GLU A 1 200 ? -6.800 -11.784 -2.008 1.00 65.19 200 GLU A CA 1
ATOM 1486 C C . GLU A 1 200 ? -7.555 -10.519 -1.575 1.00 65.19 200 GLU A C 1
ATOM 1488 O O . GLU A 1 200 ? -7.228 -9.965 -0.520 1.00 65.19 200 GLU A O 1
ATOM 1493 N N . PRO A 1 201 ? -8.512 -10.016 -2.378 1.00 66.44 201 PRO A N 1
ATOM 1494 C CA . PRO A 1 201 ? -9.269 -8.833 -2.002 1.00 66.44 201 PRO A CA 1
ATOM 1495 C C . PRO A 1 201 ? -9.944 -9.090 -0.657 1.00 66.44 201 PRO A C 1
ATOM 1497 O O . PRO A 1 201 ? -10.552 -10.145 -0.455 1.00 66.44 201 PRO A O 1
ATOM 1500 N N . ALA A 1 202 ? -9.813 -8.134 0.262 1.00 79.50 202 ALA A N 1
ATOM 1501 C CA . ALA A 1 202 ? -10.450 -8.257 1.557 1.00 79.50 202 ALA A CA 1
ATOM 1502 C C . ALA A 1 202 ? -11.968 -8.312 1.373 1.00 79.50 202 ALA A C 1
ATOM 1504 O O . ALA A 1 202 ? -12.551 -7.521 0.630 1.00 79.50 202 ALA A O 1
ATOM 1505 N N . ILE A 1 203 ? -12.619 -9.266 2.034 1.00 89.19 203 ILE A N 1
ATOM 1506 C CA . ILE A 1 203 ? -14.076 -9.272 2.103 1.00 89.19 203 ILE A CA 1
ATOM 1507 C C . ILE A 1 203 ? -14.484 -8.088 2.978 1.00 89.19 203 ILE A C 1
ATOM 1509 O O . ILE A 1 203 ? -14.125 -8.035 4.158 1.00 89.19 203 ILE A O 1
ATOM 1513 N N . GLU A 1 204 ? -15.236 -7.154 2.399 1.00 89.81 204 GLU A N 1
ATOM 1514 C CA . GLU A 1 204 ? -15.839 -6.058 3.150 1.00 89.81 204 GLU A CA 1
ATOM 1515 C C . GLU A 1 204 ? -16.890 -6.629 4.109 1.00 89.81 204 GLU A C 1
ATOM 1517 O O . GLU A 1 204 ? -17.846 -7.295 3.700 1.00 89.81 204 GLU A O 1
ATOM 1522 N N . VAL A 1 205 ? -16.705 -6.383 5.403 1.00 94.12 205 VAL A N 1
ATOM 1523 C CA . VAL A 1 205 ? -17.615 -6.817 6.459 1.00 94.12 205 VAL A CA 1
ATOM 1524 C C . VAL A 1 205 ? -18.262 -5.613 7.126 1.00 94.12 205 VAL A C 1
ATOM 1526 O O . VAL A 1 205 ? -17.612 -4.614 7.434 1.00 94.12 205 VAL A O 1
ATOM 1529 N N . ALA A 1 206 ? -19.559 -5.718 7.408 1.00 93.88 206 ALA A N 1
ATOM 1530 C CA . ALA A 1 206 ? -20.257 -4.699 8.174 1.00 93.88 206 ALA A CA 1
ATOM 1531 C C . ALA A 1 206 ? -19.774 -4.724 9.633 1.00 93.88 206 ALA A C 1
ATOM 1533 O O . ALA A 1 206 ? -19.771 -5.771 10.288 1.00 93.88 206 ALA A O 1
ATOM 1534 N N . VAL A 1 207 ? -19.368 -3.563 10.143 1.00 95.06 207 VAL A N 1
ATOM 1535 C CA . VAL A 1 207 ? -18.893 -3.388 11.518 1.00 95.06 207 VAL A CA 1
ATOM 1536 C C . VAL A 1 207 ? -19.805 -2.399 12.231 1.00 95.06 207 VAL A C 1
ATOM 1538 O O . VAL A 1 207 ? -20.134 -1.353 11.688 1.00 95.06 207 VAL A O 1
ATOM 1541 N N . ASP A 1 208 ? -20.186 -2.721 13.464 1.00 95.12 208 ASP A N 1
ATOM 1542 C CA . ASP A 1 208 ? -20.896 -1.810 14.365 1.00 95.12 208 ASP A CA 1
ATOM 1543 C C . ASP A 1 208 ? -20.099 -1.671 15.667 1.00 95.12 208 ASP A C 1
ATOM 1545 O O . ASP A 1 208 ? -19.926 -2.617 16.449 1.00 95.12 208 ASP A O 1
ATOM 1549 N N . ILE A 1 209 ? -19.560 -0.481 15.910 1.00 95.75 209 ILE A N 1
ATOM 1550 C CA . ILE A 1 209 ? -18.924 -0.131 17.168 1.00 95.75 209 ILE A CA 1
ATOM 1551 C C . ILE A 1 209 ? -20.015 0.316 18.121 1.00 95.75 209 ILE A C 1
ATOM 1553 O O . ILE A 1 209 ? -20.571 1.385 17.986 1.00 95.75 209 ILE A O 1
ATOM 1557 N N . LYS A 1 210 ? -20.186 -0.404 19.225 1.00 95.06 210 LYS A N 1
ATOM 1558 C CA . LYS A 1 210 ? -21.225 -0.152 20.231 1.00 95.06 210 LYS A CA 1
ATOM 1559 C C . LYS A 1 210 ? -22.657 -0.369 19.704 1.00 95.06 210 LYS A C 1
ATOM 1561 O O . LYS A 1 210 ? -23.470 0.552 19.811 1.00 95.06 210 LYS A O 1
ATOM 1566 N N . PRO A 1 211 ? -22.995 -1.632 19.368 1.00 94.94 211 PRO A N 1
ATOM 1567 C CA . PRO A 1 211 ? -24.350 -2.045 19.018 1.00 94.94 211 PRO A CA 1
ATOM 1568 C C . PRO A 1 211 ? -25.449 -1.453 19.901 1.00 94.94 211 PRO A C 1
ATOM 1570 O O . PRO A 1 211 ? -25.341 -1.441 21.137 1.00 94.94 211 PRO A O 1
ATOM 1573 N N . GLY A 1 212 ? -26.507 -0.958 19.252 1.00 90.69 212 GLY A N 1
ATOM 1574 C CA . GLY A 1 212 ? -27.648 -0.289 19.885 1.00 90.69 212 GLY A CA 1
ATOM 1575 C C . GLY A 1 212 ? -27.416 1.188 20.234 1.00 90.69 212 GLY A C 1
ATOM 1576 O O . GLY A 1 212 ? -28.207 1.780 20.976 1.00 90.69 212 GLY A O 1
ATOM 1577 N N . SER A 1 213 ? -26.338 1.797 19.737 1.00 92.25 213 SER A N 1
ATOM 1578 C CA . SER A 1 213 ? -26.037 3.223 19.872 1.00 92.25 213 SER A CA 1
ATOM 1579 C C . SER A 1 213 ? -25.860 3.843 18.489 1.00 92.25 213 SER A C 1
ATOM 1581 O O . SER A 1 213 ? -25.357 3.203 17.587 1.00 92.25 213 SER A O 1
ATOM 1583 N N . CYS A 1 214 ? -26.276 5.097 18.319 1.00 89.50 214 CYS A N 1
ATOM 1584 C CA . CYS A 1 214 ? -25.922 5.901 17.150 1.00 89.50 214 CYS A CA 1
ATOM 1585 C C . CYS A 1 214 ? -26.111 7.391 17.502 1.00 89.50 214 CYS A C 1
ATOM 1587 O O . CYS A 1 214 ? -27.219 7.790 17.878 1.00 89.50 214 CYS A O 1
ATOM 1589 N N . PRO A 1 215 ? -25.063 8.237 17.474 1.00 92.38 215 PRO A N 1
ATOM 1590 C CA . PRO A 1 215 ? -23.661 7.895 17.212 1.00 92.38 215 PRO A CA 1
ATOM 1591 C C . PRO A 1 215 ? -23.069 6.993 18.309 1.00 92.38 215 PRO A C 1
ATOM 1593 O O . PRO A 1 215 ? -23.716 6.750 19.331 1.00 92.38 215 PRO A O 1
ATOM 1596 N N . ASN A 1 216 ? -21.821 6.552 18.130 1.00 94.75 216 ASN A N 1
ATOM 1597 C CA . ASN A 1 216 ? -21.142 5.595 19.010 1.00 94.75 216 ASN A CA 1
ATOM 1598 C C . ASN A 1 216 ? -20.185 6.299 19.984 1.00 94.75 216 ASN A C 1
ATOM 1600 O O . ASN A 1 216 ? -19.007 6.487 19.679 1.00 94.75 216 ASN A O 1
ATOM 1604 N N . PRO A 1 217 ? -20.641 6.756 21.176 1.00 95.69 217 PRO A N 1
ATOM 1605 C CA . PRO A 1 217 ? -19.810 7.587 22.027 1.00 95.69 217 PRO A CA 1
ATOM 1606 C C . PRO A 1 217 ? -18.697 6.776 22.688 1.00 95.69 217 PRO A C 1
ATOM 1608 O O . PRO A 1 217 ? -18.973 5.824 23.436 1.00 95.69 217 PRO A O 1
ATOM 1611 N N . LEU A 1 218 ? -17.461 7.243 22.510 1.00 96.81 218 LEU A N 1
ATOM 1612 C CA . LEU A 1 218 ? -16.264 6.751 23.178 1.00 96.81 218 LEU A CA 1
ATOM 1613 C C . LEU A 1 218 ? -15.807 7.759 24.235 1.00 96.81 218 LEU A C 1
ATOM 1615 O O . LEU A 1 218 ? -15.285 8.823 23.920 1.00 96.81 218 LEU A O 1
ATOM 1619 N N . ASN A 1 219 ? -15.981 7.422 25.514 1.00 95.38 219 ASN A N 1
ATOM 1620 C CA . ASN A 1 219 ? -15.423 8.234 26.594 1.00 95.38 219 ASN A CA 1
ATOM 1621 C C . ASN A 1 219 ? -13.937 7.920 26.770 1.00 95.38 219 ASN A C 1
ATOM 1623 O O . ASN A 1 219 ? -13.586 6.835 27.235 1.00 95.38 219 ASN A O 1
ATOM 1627 N N . VAL A 1 220 ? -13.082 8.895 26.479 1.00 93.25 220 VAL A N 1
ATOM 1628 C CA . VAL A 1 220 ? -11.621 8.741 26.528 1.00 93.25 220 VAL A CA 1
ATOM 1629 C C . VAL A 1 220 ? -11.060 8.494 27.929 1.00 93.25 220 VAL A C 1
ATOM 1631 O O . VAL A 1 220 ? -9.962 7.971 28.087 1.00 93.25 220 VAL A O 1
ATOM 1634 N N . ASN A 1 221 ? -11.824 8.834 28.970 1.00 88.88 221 ASN A N 1
ATOM 1635 C CA . ASN A 1 221 ? -11.464 8.566 30.363 1.00 88.88 221 ASN A CA 1
ATOM 1636 C C . ASN A 1 221 ? -11.978 7.204 30.857 1.00 88.88 221 ASN A C 1
ATOM 1638 O O . ASN A 1 221 ? -11.744 6.828 32.012 1.00 88.88 221 ASN A O 1
ATOM 1642 N N . SER A 1 222 ? -12.709 6.466 30.015 1.00 92.44 222 SER A N 1
ATOM 1643 C CA . SER A 1 222 ? -13.246 5.155 30.364 1.00 92.44 222 SER A CA 1
ATOM 1644 C C . SER A 1 222 ? -12.122 4.153 30.621 1.00 92.44 222 SER A C 1
ATOM 1646 O O . SER A 1 222 ? -11.166 4.027 29.859 1.00 92.44 222 SER A O 1
ATOM 1648 N N . LYS A 1 223 ? -12.267 3.388 31.705 1.00 92.25 223 LYS A N 1
ATOM 1649 C CA . LYS A 1 223 ? -11.432 2.213 32.010 1.00 92.25 223 LYS A CA 1
ATOM 1650 C C . LYS A 1 223 ? -12.133 0.901 31.641 1.00 92.25 223 LYS A C 1
ATOM 1652 O O . LYS A 1 223 ? -11.686 -0.160 32.062 1.00 92.25 223 LYS A O 1
ATOM 1657 N N . GLY A 1 224 ? -13.275 0.998 30.962 1.00 95.19 224 GLY A N 1
ATOM 1658 C CA . GLY A 1 224 ? -14.073 -0.142 30.539 1.00 95.19 224 GLY A CA 1
ATOM 1659 C C . GLY A 1 224 ? -13.582 -0.743 29.227 1.00 95.19 224 GLY A C 1
ATOM 1660 O O . GLY A 1 224 ? -12.432 -0.568 28.817 1.00 95.19 224 GLY A O 1
ATOM 1661 N N . VAL A 1 225 ? -14.500 -1.450 28.578 1.00 97.06 225 VAL A N 1
ATOM 1662 C CA . VAL A 1 225 ? -14.303 -2.009 27.244 1.00 97.06 225 VAL A CA 1
ATOM 1663 C C . VAL A 1 225 ? -15.197 -1.296 26.236 1.00 97.06 225 VAL A C 1
ATOM 1665 O O . VAL A 1 225 ? -16.304 -0.875 26.576 1.00 97.06 225 VAL A O 1
ATOM 1668 N N . LEU A 1 226 ? -14.715 -1.182 25.003 1.00 97.94 226 LEU A N 1
ATOM 1669 C CA . LEU A 1 226 ? -15.485 -0.792 23.834 1.00 97.94 226 LEU A CA 1
ATOM 1670 C C . LEU A 1 226 ? -16.066 -2.067 23.200 1.00 97.94 226 LEU A C 1
ATOM 1672 O O . LEU A 1 226 ? -15.289 -2.918 22.755 1.00 97.94 226 LEU A O 1
ATOM 1676 N N . PRO A 1 227 ? -17.394 -2.265 23.229 1.00 97.94 227 PRO A N 1
ATOM 1677 C CA . PRO A 1 227 ? -18.028 -3.335 22.472 1.00 97.94 227 PRO A CA 1
ATOM 1678 C C . PRO A 1 227 ? -18.023 -3.008 20.977 1.00 97.94 227 PRO A C 1
ATOM 1680 O O . PRO A 1 227 ? -18.273 -1.865 20.618 1.00 97.94 227 PRO A O 1
ATOM 1683 N N . VAL A 1 228 ? -17.763 -4.007 20.141 1.00 97.88 228 VAL A N 1
ATOM 1684 C CA . VAL A 1 228 ? -17.813 -3.939 18.671 1.00 97.88 228 VAL A CA 1
ATOM 1685 C C . VAL A 1 228 ? -18.420 -5.242 18.161 1.00 97.88 228 VAL A C 1
ATOM 1687 O O . VAL A 1 228 ? -18.265 -6.264 18.831 1.00 97.88 228 VAL A O 1
ATOM 1690 N N . ALA A 1 229 ? -19.108 -5.224 17.029 1.00 97.69 229 ALA A N 1
ATOM 1691 C CA . ALA A 1 229 ? -19.613 -6.410 16.354 1.00 97.69 229 ALA A CA 1
ATOM 1692 C C . ALA A 1 229 ? -19.195 -6.402 14.878 1.00 97.69 229 ALA A C 1
ATOM 1694 O O . ALA A 1 229 ? -19.249 -5.359 14.236 1.00 97.69 229 ALA A O 1
ATOM 1695 N N . VAL A 1 230 ? -18.759 -7.557 14.371 1.00 98.00 230 VAL A N 1
ATOM 1696 C CA . VAL A 1 230 ? -18.731 -7.844 12.929 1.00 98.00 230 VAL A CA 1
ATOM 1697 C C . VAL A 1 230 ? -20.032 -8.567 12.620 1.00 98.00 230 VAL A C 1
ATOM 1699 O O . VAL A 1 230 ? -20.305 -9.592 13.252 1.00 98.00 230 VAL A O 1
ATOM 1702 N N . LEU A 1 231 ? -20.837 -8.007 11.724 1.00 97.06 231 LEU A N 1
ATOM 1703 C CA . LEU A 1 231 ? -22.221 -8.425 11.535 1.00 97.06 231 LEU A CA 1
ATOM 1704 C C . LEU A 1 231 ? -22.328 -9.574 10.538 1.00 97.06 231 LEU A C 1
ATOM 1706 O O . LEU A 1 231 ? -21.685 -9.560 9.485 1.00 97.06 231 LEU A O 1
ATOM 1710 N N . GLY A 1 232 ? -23.128 -10.577 10.890 1.00 96.75 232 GLY A N 1
ATOM 1711 C CA . GLY A 1 232 ? -23.450 -11.669 9.979 1.00 96.75 232 GLY A CA 1
ATOM 1712 C C . GLY A 1 232 ? -24.440 -11.226 8.909 1.00 96.75 232 GLY A C 1
ATOM 1713 O O . GLY A 1 232 ? -25.226 -10.307 9.112 1.00 96.75 232 GLY A O 1
ATOM 1714 N N . THR A 1 233 ? -24.431 -11.903 7.765 1.00 95.06 233 THR A N 1
ATOM 1715 C CA . THR A 1 233 ? -25.440 -11.702 6.714 1.00 95.06 233 THR A CA 1
ATOM 1716 C C . THR A 1 233 ? -25.853 -13.044 6.114 1.00 95.06 233 THR A C 1
ATOM 1718 O O . THR A 1 233 ? -25.342 -14.096 6.502 1.00 95.06 233 THR A O 1
ATOM 1721 N N . GLU A 1 234 ? -26.781 -13.033 5.152 1.00 95.00 234 GLU A N 1
ATOM 1722 C CA . GLU A 1 234 ? -27.134 -14.238 4.387 1.00 95.00 234 GLU A CA 1
ATOM 1723 C C . GLU A 1 234 ? -25.922 -14.825 3.643 1.00 95.00 234 GLU A C 1
ATOM 1725 O O . GLU A 1 234 ? -25.800 -16.046 3.536 1.00 95.00 234 GLU A O 1
ATOM 1730 N N . ASP A 1 235 ? -25.004 -13.960 3.205 1.00 92.88 235 ASP A N 1
ATOM 1731 C CA . ASP A 1 235 ? -23.837 -14.321 2.398 1.00 92.88 235 ASP A CA 1
ATOM 1732 C C . ASP A 1 235 ? -22.532 -14.417 3.213 1.00 92.88 235 ASP A C 1
ATOM 1734 O O . ASP A 1 235 ? -21.505 -14.835 2.677 1.00 92.88 235 ASP A O 1
ATOM 1738 N N . PHE A 1 236 ? -22.546 -14.068 4.507 1.00 95.38 236 PHE A N 1
ATOM 1739 C CA . PHE A 1 236 ? -21.347 -14.040 5.346 1.00 95.38 236 PHE A CA 1
ATOM 1740 C C . PHE A 1 236 ? -21.557 -14.698 6.720 1.00 95.38 236 PHE A C 1
ATOM 1742 O O . PHE A 1 236 ? -22.246 -14.165 7.593 1.00 95.38 236 PHE A O 1
ATOM 1749 N N . ASP A 1 237 ? -20.908 -15.851 6.932 1.00 97.06 237 ASP A N 1
ATOM 1750 C CA . ASP A 1 237 ? -20.861 -16.541 8.229 1.00 97.06 237 ASP A CA 1
ATOM 1751 C C . ASP A 1 237 ? -19.650 -16.076 9.049 1.00 97.06 237 ASP A C 1
ATOM 1753 O O . ASP A 1 237 ? -18.509 -16.482 8.811 1.00 97.06 237 ASP A O 1
ATOM 1757 N N . VAL A 1 238 ? -19.911 -15.292 10.095 1.00 97.81 238 VAL A N 1
ATOM 1758 C CA . VAL A 1 238 ? -18.888 -14.769 11.017 1.00 97.81 238 VAL A CA 1
ATOM 1759 C C . VAL A 1 238 ? -18.063 -15.853 11.724 1.00 97.81 238 VAL A C 1
ATOM 1761 O O . VAL A 1 238 ? -17.023 -15.550 12.306 1.00 97.81 238 VAL A O 1
ATOM 1764 N N . LYS A 1 239 ? -18.487 -17.126 11.707 1.00 97.81 239 LYS A N 1
ATOM 1765 C CA . LYS A 1 239 ? -17.699 -18.244 12.258 1.00 97.81 239 LYS A CA 1
ATOM 1766 C C . LYS A 1 239 ? -16.517 -18.648 11.384 1.00 97.81 239 LYS A C 1
ATOM 1768 O O . LYS A 1 239 ? -15.665 -19.393 11.866 1.00 97.81 239 LYS A O 1
ATOM 1773 N N . ALA A 1 240 ? -16.467 -18.196 10.133 1.00 97.62 240 ALA A N 1
ATOM 1774 C CA . ALA A 1 240 ? -15.316 -18.397 9.261 1.00 97.62 240 ALA A CA 1
ATOM 1775 C C . ALA A 1 240 ? -14.108 -17.539 9.680 1.00 97.62 240 ALA A C 1
ATOM 1777 O O . ALA A 1 240 ? -12.985 -17.836 9.283 1.00 97.62 240 ALA A O 1
ATOM 1778 N N . ILE A 1 241 ? -14.329 -16.506 10.499 1.00 97.94 241 ILE A N 1
ATOM 1779 C CA . ILE A 1 241 ? -13.305 -15.559 10.943 1.00 97.94 241 ILE A CA 1
ATOM 1780 C C . ILE A 1 241 ? -12.344 -16.218 11.941 1.00 97.94 241 ILE A C 1
ATOM 1782 O O . ILE A 1 241 ? -12.766 -16.720 12.991 1.00 97.94 241 ILE A O 1
ATOM 1786 N N . ASP A 1 242 ? -11.035 -16.105 11.695 1.00 97.38 242 ASP A N 1
ATOM 1787 C CA . ASP A 1 242 ? -10.040 -16.341 12.739 1.00 97.38 242 ASP A CA 1
ATOM 1788 C C . ASP A 1 242 ? -10.007 -15.141 13.692 1.00 97.38 242 ASP A C 1
ATOM 1790 O O . ASP A 1 242 ? -9.339 -14.130 13.469 1.00 97.38 242 ASP A O 1
ATOM 1794 N N . VAL A 1 243 ? -10.711 -15.263 14.815 1.00 97.81 243 VAL A N 1
ATOM 1795 C CA . VAL A 1 243 ? -10.823 -14.207 15.830 1.00 97.81 243 VAL A CA 1
ATOM 1796 C C . VAL A 1 243 ? -9.460 -13.742 16.371 1.00 97.81 243 VAL A 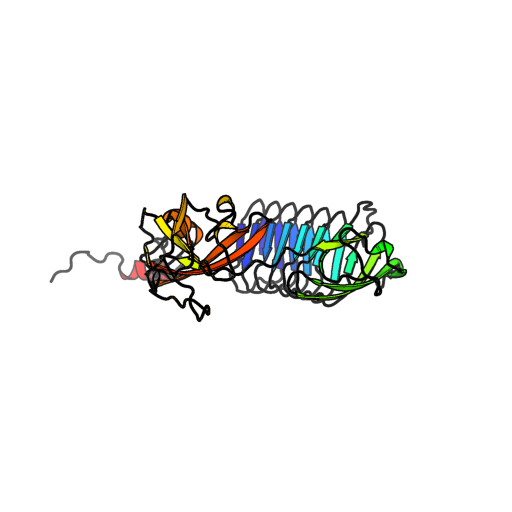C 1
ATOM 1798 O O . VAL A 1 243 ? -9.335 -12.594 16.805 1.00 97.81 243 VAL A O 1
ATOM 1801 N N . ALA A 1 244 ? -8.426 -14.593 16.363 1.00 96.06 244 ALA A N 1
ATOM 1802 C CA . ALA A 1 244 ? -7.097 -14.216 16.850 1.00 96.06 244 ALA A CA 1
ATOM 1803 C C . ALA A 1 244 ? -6.381 -13.220 15.918 1.00 96.06 244 ALA A C 1
ATOM 1805 O O . ALA A 1 244 ? -5.508 -12.462 16.368 1.00 96.06 244 ALA A O 1
ATOM 1806 N N . SER A 1 245 ? -6.768 -13.185 14.642 1.00 92.94 245 SER A N 1
ATOM 1807 C CA . SER A 1 245 ? -6.240 -12.254 13.644 1.00 92.94 245 SER A CA 1
ATOM 1808 C C . SER A 1 245 ? -6.810 -10.841 13.783 1.00 92.94 245 SER A C 1
ATOM 1810 O O . SER A 1 245 ? -6.111 -9.879 13.475 1.00 92.94 245 SER A O 1
ATOM 1812 N N . ILE A 1 246 ? -8.020 -10.702 14.339 1.00 96.81 246 ILE A N 1
ATOM 1813 C CA . ILE A 1 246 ? -8.776 -9.444 14.343 1.00 96.81 246 ILE A CA 1
ATOM 1814 C C . ILE A 1 246 ? -8.006 -8.310 15.015 1.00 96.81 246 ILE A C 1
ATOM 1816 O O . ILE A 1 246 ? -7.517 -8.449 16.144 1.00 96.81 246 ILE A O 1
ATOM 1820 N N . ARG A 1 247 ? -7.950 -7.154 14.355 1.00 96.25 247 ARG A N 1
ATOM 1821 C CA . ARG A 1 247 ? -7.419 -5.900 14.891 1.00 96.25 247 ARG A CA 1
ATOM 1822 C C . ARG A 1 247 ? -8.387 -4.761 14.603 1.00 96.25 247 ARG A C 1
ATOM 1824 O O . ARG A 1 247 ? -8.745 -4.557 13.458 1.00 96.25 247 ARG A O 1
ATOM 1831 N N . LEU A 1 248 ? -8.742 -3.988 15.625 1.00 94.88 248 LEU A N 1
ATOM 1832 C CA . LEU A 1 248 ? -9.430 -2.701 15.495 1.00 94.88 248 LEU A CA 1
ATOM 1833 C C . LEU A 1 248 ? -8.421 -1.589 15.780 1.00 94.88 248 LEU A C 1
ATOM 1835 O O . LEU A 1 248 ? -7.871 -1.549 16.885 1.00 94.88 248 LEU A O 1
ATOM 1839 N N . ALA A 1 249 ? -8.141 -0.729 14.800 1.00 87.00 249 ALA A N 1
ATOM 1840 C CA . ALA A 1 249 ? -7.065 0.266 14.868 1.00 87.00 249 ALA A CA 1
ATOM 1841 C C . ALA A 1 249 ? -5.730 -0.350 15.356 1.00 87.00 249 ALA A C 1
ATOM 1843 O O . ALA A 1 249 ? -5.068 0.158 16.263 1.00 87.00 249 ALA A O 1
ATOM 1844 N N . GLY A 1 250 ? -5.383 -1.534 14.833 1.00 80.00 250 GLY A N 1
ATOM 1845 C CA . GLY A 1 250 ? -4.178 -2.285 15.217 1.00 80.00 250 GLY A CA 1
ATOM 1846 C C . GLY A 1 250 ? -4.242 -3.005 16.577 1.00 80.00 250 GLY A C 1
ATOM 1847 O O . GLY A 1 250 ? -3.290 -3.687 16.965 1.00 80.00 250 GLY A O 1
ATOM 1848 N N . ILE A 1 251 ? -5.346 -2.907 17.320 1.00 90.50 251 ILE A N 1
ATOM 1849 C CA . ILE A 1 251 ? -5.505 -3.507 18.651 1.00 90.50 251 ILE A CA 1
ATOM 1850 C C . ILE A 1 251 ? -6.321 -4.795 18.560 1.00 90.50 251 ILE A C 1
ATOM 1852 O O . ILE A 1 251 ? -7.409 -4.790 18.008 1.00 90.50 251 ILE A O 1
ATOM 1856 N N . GLY A 1 252 ? -5.834 -5.898 19.136 1.00 92.81 252 GLY A N 1
ATOM 1857 C CA . GLY A 1 252 ? -6.594 -7.154 19.217 1.00 92.81 252 GLY A CA 1
ATOM 1858 C C . GLY A 1 252 ? -7.690 -7.149 20.298 1.00 92.81 252 GLY A C 1
ATOM 1859 O O . GLY A 1 252 ? -7.542 -6.453 21.313 1.00 92.81 252 GLY A O 1
ATOM 1860 N N . PRO A 1 253 ? -8.774 -7.929 20.126 1.00 97.44 253 PRO A N 1
ATOM 1861 C CA . PRO A 1 253 ? -9.865 -8.002 21.092 1.00 97.44 253 PRO A CA 1
ATOM 1862 C C . PRO A 1 253 ? -9.418 -8.691 22.387 1.00 97.44 253 PRO A C 1
ATOM 1864 O O . PRO A 1 253 ? -8.680 -9.673 22.380 1.00 97.44 253 PRO A O 1
ATOM 1867 N N . ALA A 1 254 ? -9.904 -8.204 23.528 1.00 96.69 254 ALA A N 1
ATOM 1868 C CA . ALA A 1 254 ? -9.675 -8.834 24.827 1.00 96.69 254 ALA A CA 1
ATOM 1869 C C . ALA A 1 254 ? -10.592 -10.046 25.048 1.00 96.69 254 ALA A C 1
ATOM 1871 O O . ALA A 1 254 ? -10.251 -10.956 25.805 1.00 96.69 254 ALA A O 1
ATOM 1872 N N . ARG A 1 255 ? -11.790 -10.026 24.449 1.00 97.50 255 ARG A N 1
ATOM 1873 C CA . ARG A 1 255 ? -12.782 -11.109 24.495 1.00 97.50 255 ARG A CA 1
ATOM 1874 C C . ARG A 1 255 ? -13.615 -11.105 23.224 1.00 97.50 255 ARG A C 1
ATOM 1876 O O . ARG A 1 255 ? -13.832 -10.040 22.647 1.00 97.50 255 ARG A O 1
ATOM 1883 N N . SER A 1 256 ? -14.146 -12.269 22.890 1.00 97.88 256 SER A N 1
ATOM 1884 C CA . SER A 1 256 ? -15.112 -12.466 21.819 1.00 97.88 256 SER A CA 1
ATOM 1885 C C . SER A 1 256 ? -16.279 -13.339 22.283 1.00 97.88 256 SER A C 1
ATOM 1887 O O . SER A 1 256 ? -16.166 -14.075 23.268 1.00 97.88 256 SER A O 1
ATOM 1889 N N . SER A 1 257 ? -17.409 -13.226 21.594 1.00 98.12 257 SER A N 1
ATOM 1890 C CA . SER A 1 257 ? -18.577 -14.102 21.706 1.00 98.12 257 SER A CA 1
ATOM 1891 C C . SER A 1 257 ? -19.381 -14.026 20.409 1.00 98.12 257 SER A C 1
ATOM 1893 O O . SER A 1 257 ? -19.193 -13.096 19.631 1.00 98.12 257 SER A O 1
ATOM 1895 N N . TYR A 1 258 ? -20.304 -14.957 20.203 1.00 98.25 258 TYR A N 1
ATOM 1896 C CA . TYR A 1 258 ? -21.244 -14.910 19.087 1.00 98.25 258 TYR A CA 1
ATOM 1897 C C . TYR A 1 258 ? -22.649 -14.639 19.615 1.00 98.25 258 TYR A C 1
ATOM 1899 O O . TYR A 1 258 ? -23.123 -15.374 20.485 1.00 98.25 258 TYR A O 1
ATOM 1907 N N . GLU A 1 259 ? -23.277 -13.575 19.136 1.00 97.25 259 GLU A N 1
ATOM 1908 C CA . GLU A 1 259 ? -24.605 -13.125 19.554 1.00 97.25 259 GLU A CA 1
ATOM 1909 C C . GLU A 1 259 ? -25.173 -12.239 18.447 1.00 97.25 259 GLU A C 1
ATOM 1911 O O . GLU A 1 259 ? -24.434 -11.448 17.885 1.00 97.25 259 GLU A O 1
ATOM 1916 N N . ASP A 1 260 ? -26.454 -12.387 18.140 1.00 96.94 260 ASP A N 1
ATOM 1917 C CA . ASP A 1 260 ? -27.190 -11.499 17.236 1.00 96.94 260 ASP A CA 1
ATOM 1918 C C . ASP A 1 260 ? -27.532 -10.215 18.013 1.00 96.94 260 ASP A C 1
ATOM 1920 O O . ASP A 1 260 ? -28.293 -10.269 18.989 1.00 96.94 260 ASP A O 1
ATOM 1924 N N . VAL A 1 261 ? -26.873 -9.099 17.684 1.00 96.06 261 VAL A N 1
ATOM 1925 C CA . VAL A 1 261 ? -26.929 -7.847 18.461 1.00 96.06 261 VAL A CA 1
ATOM 1926 C C . VAL A 1 261 ? -27.285 -6.615 17.637 1.00 96.06 261 VAL A C 1
ATOM 1928 O O . VAL A 1 261 ? -27.755 -5.642 18.236 1.00 96.06 261 VAL A O 1
ATOM 1931 N N . ALA A 1 262 ? -27.059 -6.631 16.326 1.00 93.38 262 ALA A N 1
ATOM 1932 C CA . ALA A 1 262 ? -27.268 -5.486 15.444 1.00 93.38 262 ALA A CA 1
ATOM 1933 C C . ALA A 1 262 ? -27.606 -5.929 14.016 1.00 93.38 262 ALA A C 1
ATOM 1935 O O . ALA A 1 262 ? -27.563 -7.108 13.695 1.00 93.38 262 ALA A O 1
ATOM 1936 N N . ALA A 1 263 ? -27.926 -4.951 13.170 1.00 91.88 263 ALA A N 1
ATOM 1937 C CA . ALA A 1 263 ? -28.187 -5.146 11.751 1.00 91.88 263 ALA A CA 1
ATOM 1938 C C . ALA A 1 263 ? -27.244 -4.262 10.913 1.00 91.88 263 ALA A C 1
ATOM 1940 O O . ALA A 1 263 ? -26.895 -3.159 11.353 1.00 91.88 263 ALA A O 1
ATOM 1941 N N . PRO A 1 264 ? -26.843 -4.681 9.701 1.00 89.31 264 PRO A N 1
ATOM 1942 C CA . PRO A 1 264 ? -26.073 -3.830 8.801 1.00 89.31 264 PRO A CA 1
ATOM 1943 C C . PRO A 1 264 ? -26.830 -2.558 8.394 1.00 89.31 264 PRO A C 1
ATOM 1945 O O . PRO A 1 264 ? -28.032 -2.574 8.120 1.00 89.31 264 PRO A O 1
ATOM 1948 N N . VAL A 1 265 ? -26.106 -1.443 8.281 1.00 85.62 265 VAL A N 1
ATOM 1949 C CA . VAL A 1 265 ? -26.625 -0.207 7.677 1.00 85.62 265 VAL A CA 1
ATOM 1950 C C . VAL A 1 265 ? -26.855 -0.404 6.181 1.00 85.62 265 VAL A C 1
ATOM 1952 O O . VAL A 1 265 ? -25.970 -0.843 5.457 1.00 85.62 265 VAL A O 1
ATOM 1955 N N . SER A 1 266 ? -28.030 -0.007 5.688 1.00 78.62 266 SER A N 1
ATOM 1956 C CA . SER A 1 266 ? -28.342 -0.055 4.251 1.00 78.62 266 SER A CA 1
ATOM 1957 C C . SER A 1 266 ? -27.551 0.963 3.417 1.00 78.62 266 SER A C 1
ATOM 1959 O O . SER A 1 266 ? -27.490 0.839 2.198 1.00 78.62 266 SER A O 1
ATOM 1961 N N . ASP A 1 267 ? -27.014 2.000 4.065 1.00 73.81 267 ASP A N 1
ATOM 1962 C CA . ASP A 1 267 ? -26.148 3.015 3.465 1.00 73.81 267 ASP A CA 1
ATOM 1963 C C . ASP A 1 267 ? -24.854 3.102 4.280 1.00 73.81 267 ASP A C 1
ATOM 1965 O O . ASP A 1 267 ? -24.820 3.750 5.327 1.00 73.81 267 ASP A O 1
ATOM 1969 N N . THR A 1 268 ? -23.808 2.427 3.803 1.00 67.38 268 THR A N 1
ATOM 1970 C CA . THR A 1 268 ? -22.479 2.364 4.433 1.00 67.38 268 THR A CA 1
ATOM 1971 C C . THR A 1 268 ? -21.645 3.630 4.209 1.00 67.38 268 THR A C 1
ATOM 1973 O O . THR A 1 268 ? -20.498 3.701 4.641 1.00 67.38 268 THR A O 1
ATOM 1976 N N . ASN A 1 269 ? -22.189 4.664 3.550 1.00 66.38 269 ASN A N 1
ATOM 1977 C CA . ASN A 1 269 ? -21.431 5.882 3.281 1.00 66.38 269 ASN A CA 1
ATOM 1978 C C . ASN A 1 269 ? -21.177 6.705 4.552 1.00 66.38 269 ASN A C 1
ATOM 1980 O O . ASN A 1 269 ? -22.096 7.197 5.213 1.00 66.38 269 ASN A O 1
ATOM 1984 N N . GLY A 1 270 ? -19.897 6.958 4.822 1.00 70.44 270 GLY A N 1
ATOM 1985 C CA . GLY A 1 270 ? -19.453 7.816 5.914 1.00 70.44 270 GLY A CA 1
ATOM 1986 C C . GLY A 1 270 ? -19.729 7.200 7.285 1.00 70.44 270 GLY A C 1
ATOM 1987 O O . GLY A 1 270 ? -19.479 6.027 7.514 1.00 70.44 270 GLY A O 1
ATOM 1988 N N . CYS A 1 271 ? -20.228 8.011 8.215 1.00 81.94 271 CYS A N 1
ATOM 1989 C CA . CYS A 1 271 ? -20.482 7.598 9.597 1.00 81.94 271 CYS A CA 1
ATOM 1990 C C . CYS A 1 271 ? -21.974 7.379 9.885 1.00 81.94 271 CYS A C 1
ATOM 1992 O O . CYS A 1 271 ? -22.462 7.717 10.970 1.00 81.94 271 CYS A O 1
ATOM 1994 N N . ASN A 1 272 ? -22.714 6.908 8.883 1.00 81.62 272 ASN A N 1
ATOM 1995 C CA . ASN A 1 272 ? -24.106 6.533 9.057 1.00 81.62 272 ASN A CA 1
ATOM 1996 C C . ASN A 1 272 ? -24.178 5.286 9.942 1.00 81.62 272 ASN A C 1
ATOM 1998 O O . ASN A 1 272 ? -23.507 4.295 9.691 1.00 81.62 272 ASN A O 1
ATOM 2002 N N . CYS A 1 273 ? -25.014 5.344 10.973 1.00 81.88 273 CYS A N 1
ATOM 2003 C CA . CYS A 1 273 ? -25.270 4.230 11.875 1.00 81.88 273 CYS A CA 1
ATOM 2004 C C . CYS A 1 273 ? -26.773 4.096 12.123 1.00 81.88 273 CYS A C 1
ATOM 2006 O O . CYS A 1 273 ? -27.554 5.023 11.878 1.00 81.88 273 CYS A O 1
ATOM 2008 N N . ILE A 1 274 ? -27.178 2.936 12.628 1.00 82.31 274 ILE A N 1
ATOM 2009 C CA . ILE A 1 274 ? -28.550 2.660 13.056 1.00 82.31 274 ILE A CA 1
ATOM 2010 C C . ILE A 1 274 ? -28.559 2.234 14.519 1.00 82.31 274 ILE A C 1
ATOM 2012 O O . ILE A 1 274 ? -27.532 1.928 15.110 1.00 82.31 274 ILE A O 1
ATOM 2016 N N . THR A 1 275 ? -29.740 2.256 15.127 1.00 86.19 275 THR A N 1
ATOM 2017 C CA . THR A 1 275 ? -29.959 1.707 16.474 1.00 86.19 275 THR A CA 1
ATOM 2018 C C . THR A 1 275 ? -30.759 0.411 16.421 1.00 86.19 275 THR A C 1
ATOM 2020 O O . THR A 1 275 ? -31.378 0.039 17.421 1.00 86.19 275 THR A O 1
ATOM 2023 N N . ASP A 1 276 ? -30.831 -0.210 15.244 1.00 83.12 276 ASP A N 1
ATOM 2024 C CA . ASP A 1 276 ? -31.558 -1.455 15.056 1.00 83.12 276 ASP A CA 1
ATOM 2025 C C . ASP A 1 276 ? -30.855 -2.561 15.842 1.00 83.12 276 ASP A C 1
ATOM 2027 O O . ASP A 1 276 ? -29.639 -2.563 16.027 1.00 83.12 276 ASP A O 1
ATOM 2031 N N . GLY A 1 277 ? -31.676 -3.427 16.421 1.00 85.69 277 GLY A N 1
ATOM 2032 C CA . GLY A 1 277 ? -31.211 -4.524 17.248 1.00 85.69 277 GLY A CA 1
ATOM 2033 C C . GLY A 1 277 ? -30.999 -5.795 16.425 1.00 85.69 277 GLY A C 1
ATOM 2034 O O . GLY A 1 277 ? -30.742 -5.706 15.229 1.00 85.69 277 GLY A O 1
ATOM 2035 N N . PRO A 1 278 ? -31.173 -6.961 17.062 1.00 93.62 278 PRO A N 1
ATOM 2036 C CA . PRO A 1 278 ? -30.982 -8.260 16.429 1.00 93.62 278 PRO A CA 1
ATOM 2037 C C . PRO A 1 278 ? -31.798 -8.430 15.137 1.00 93.62 278 PRO A C 1
ATOM 2039 O O . PRO A 1 278 ? -32.999 -8.122 15.136 1.00 93.62 278 PRO A O 1
ATOM 2042 N N . ASP A 1 279 ? -31.181 -8.945 14.073 1.00 93.94 279 ASP A N 1
ATOM 2043 C CA . ASP A 1 279 ? -31.784 -9.093 12.738 1.00 93.94 279 ASP A CA 1
ATOM 2044 C C . ASP A 1 279 ? -31.975 -10.551 12.285 1.00 93.94 279 ASP A C 1
ATOM 2046 O O . ASP A 1 279 ? -32.582 -10.820 11.243 1.00 93.94 279 ASP A O 1
ATOM 2050 N N . GLY A 1 280 ? -31.564 -11.504 13.120 1.00 95.94 280 GLY A N 1
ATOM 2051 C CA . GLY A 1 280 ? -31.645 -12.933 12.852 1.00 95.94 280 GLY A CA 1
ATOM 2052 C C . GLY A 1 280 ? -30.374 -13.531 12.253 1.00 95.94 280 GLY A C 1
ATOM 2053 O O . GLY A 1 280 ? -30.329 -14.758 12.097 1.00 95.94 280 GLY A O 1
ATOM 2054 N N . PHE A 1 281 ? -29.353 -12.724 11.957 1.00 97.12 281 PHE A N 1
ATOM 2055 C CA . PHE A 1 281 ? -28.019 -13.188 11.598 1.00 97.12 281 PHE A CA 1
ATOM 2056 C C . PHE A 1 281 ? -27.095 -13.170 12.818 1.00 97.12 281 PHE A C 1
ATOM 2058 O O . PHE A 1 281 ? -27.286 -12.454 13.792 1.00 97.12 281 PHE A O 1
ATOM 2065 N N . LEU A 1 282 ? -26.130 -14.088 12.840 1.00 97.88 282 LEU A N 1
ATOM 2066 C CA . LEU A 1 282 ? -25.237 -14.219 13.984 1.00 97.88 282 LEU A CA 1
ATOM 2067 C C . LEU A 1 282 ? -24.077 -13.236 13.842 1.00 97.88 282 LEU A C 1
ATOM 2069 O O . LEU A 1 282 ? -23.343 -13.338 12.864 1.00 97.88 282 LEU A O 1
ATOM 2073 N N . ASP A 1 283 ? -23.833 -12.409 14.859 1.00 98.25 283 ASP A N 1
ATOM 2074 C CA . ASP A 1 283 ? -22.693 -11.489 14.853 1.00 98.25 283 ASP A CA 1
ATOM 2075 C C . ASP A 1 283 ? -21.515 -12.029 15.666 1.00 98.25 283 ASP A C 1
ATOM 2077 O O . ASP A 1 283 ? -21.670 -12.732 16.676 1.00 98.25 283 ASP A O 1
ATOM 2081 N N . LEU A 1 284 ? -20.302 -11.654 15.258 1.00 98.56 284 LEU A N 1
ATOM 2082 C CA . LEU A 1 284 ? -19.101 -11.805 16.072 1.00 98.56 284 LEU A CA 1
ATOM 2083 C C . LEU A 1 284 ? -18.946 -10.563 16.948 1.00 98.56 284 LEU A C 1
ATOM 2085 O O . LEU A 1 284 ? -18.456 -9.519 16.522 1.00 98.56 284 LEU A O 1
ATOM 2089 N N . THR A 1 285 ? -19.314 -10.695 18.217 1.00 98.38 285 THR A N 1
ATOM 2090 C CA . THR A 1 285 ? -19.139 -9.634 19.210 1.00 98.38 285 THR A CA 1
ATOM 2091 C C . THR A 1 285 ? -17.739 -9.670 19.814 1.00 98.38 285 THR A C 1
ATOM 2093 O O . THR A 1 285 ? -17.218 -10.709 20.220 1.00 98.38 285 THR A O 1
ATOM 2096 N N . LEU A 1 286 ? -17.132 -8.499 19.935 1.00 98.56 286 LEU A N 1
ATOM 2097 C CA . LEU A 1 286 ? -15.761 -8.277 20.364 1.00 98.56 286 LEU A CA 1
ATOM 2098 C C . LEU A 1 286 ? -15.731 -7.225 21.473 1.00 98.56 286 LEU A C 1
ATOM 2100 O O . LEU A 1 286 ? -16.540 -6.294 21.512 1.00 98.56 286 LEU A O 1
ATOM 2104 N N . LYS A 1 287 ? -14.797 -7.367 22.415 1.00 98.31 287 LYS A N 1
ATOM 2105 C CA . LYS A 1 287 ? -14.561 -6.389 23.486 1.00 98.31 287 LYS A CA 1
ATOM 2106 C C . LYS A 1 287 ? -13.122 -5.904 23.416 1.00 98.31 287 LYS A C 1
ATOM 2108 O O . LYS A 1 287 ? -12.207 -6.681 23.678 1.00 98.31 287 LYS A O 1
ATOM 2113 N N . PHE A 1 288 ? -12.926 -4.620 23.143 1.00 97.88 288 PHE A N 1
ATOM 2114 C CA . PHE A 1 288 ? -11.609 -3.984 23.123 1.00 97.88 288 PHE A CA 1
ATOM 2115 C C . PHE A 1 288 ? -11.389 -3.164 24.389 1.00 97.88 288 PHE A C 1
ATOM 2117 O O . PHE A 1 288 ? -12.320 -2.570 24.926 1.00 97.88 288 PHE A O 1
ATOM 2124 N N . GLU A 1 289 ? -10.161 -3.104 24.894 1.00 97.19 289 GLU A N 1
ATOM 2125 C CA . GLU A 1 289 ? -9.843 -2.219 26.015 1.00 97.19 289 GLU A CA 1
ATOM 2126 C C . GLU A 1 289 ? -9.894 -0.761 25.550 1.00 97.19 289 GLU A C 1
ATOM 2128 O O . GLU A 1 289 ? -9.077 -0.348 24.728 1.00 97.19 289 GLU A O 1
ATOM 2133 N N . THR A 1 290 ? -10.824 0.039 26.092 1.00 96.12 290 THR A N 1
ATOM 2134 C CA . THR A 1 290 ? -11.050 1.418 25.620 1.00 96.12 290 THR A CA 1
ATOM 2135 C C . THR A 1 290 ? -9.769 2.248 25.634 1.00 96.12 290 THR A C 1
ATOM 2137 O O . THR A 1 290 ? -9.517 2.996 24.699 1.00 96.12 290 THR A O 1
ATOM 2140 N N . LYS A 1 291 ? -8.921 2.079 26.652 1.00 94.12 291 LYS A N 1
ATOM 2141 C CA . LYS A 1 291 ? -7.654 2.811 26.752 1.00 94.12 291 LYS A CA 1
ATOM 2142 C C . LYS A 1 291 ? -6.710 2.560 25.581 1.00 94.12 291 LYS A C 1
ATOM 2144 O O . LYS A 1 291 ? -6.124 3.511 25.091 1.00 94.12 291 LYS A O 1
ATOM 2149 N N . ARG A 1 292 ? -6.587 1.308 25.129 1.00 92.38 292 ARG A N 1
ATOM 2150 C CA . ARG A 1 292 ? -5.686 0.952 24.024 1.00 92.38 292 ARG A CA 1
ATOM 2151 C C . ARG A 1 292 ? -6.168 1.539 22.702 1.00 92.38 292 ARG A C 1
ATOM 2153 O O . ARG A 1 292 ? -5.352 2.005 21.921 1.00 92.38 292 ARG A O 1
ATOM 2160 N N . ILE A 1 293 ? -7.485 1.559 22.490 1.00 94.94 293 ILE A N 1
ATOM 2161 C CA . ILE A 1 293 ? -8.094 2.222 21.329 1.00 94.94 293 ILE A CA 1
ATOM 2162 C C . ILE A 1 293 ? -7.829 3.725 21.378 1.00 94.94 293 ILE A C 1
ATOM 2164 O O . ILE A 1 293 ? -7.360 4.305 20.412 1.00 94.94 293 ILE A O 1
ATOM 2168 N N . VAL A 1 294 ? -8.070 4.351 22.527 1.00 92.81 294 VAL A N 1
ATOM 2169 C CA . VAL A 1 294 ? -7.843 5.786 22.725 1.00 92.81 294 VAL A CA 1
ATOM 2170 C C . VAL A 1 294 ? -6.361 6.164 22.524 1.00 92.81 294 VAL A C 1
ATOM 2172 O O . VAL A 1 294 ? -6.068 7.193 21.922 1.00 92.81 294 VAL A O 1
ATOM 2175 N N . GLU A 1 295 ? -5.423 5.316 22.956 1.00 85.69 295 GLU A N 1
ATOM 2176 C CA . GLU A 1 295 ? -3.984 5.483 22.701 1.00 85.69 295 GLU A CA 1
ATOM 2177 C C . GLU A 1 295 ? -3.627 5.364 21.210 1.00 85.69 295 GLU A C 1
ATOM 2179 O O . GLU A 1 295 ? -2.809 6.155 20.731 1.00 85.69 295 GLU A O 1
ATOM 2184 N N . ALA A 1 296 ? -4.240 4.409 20.498 1.00 81.94 296 ALA A N 1
ATOM 2185 C CA . ALA A 1 296 ? -4.046 4.191 19.063 1.00 81.94 296 ALA A CA 1
ATOM 2186 C C . ALA A 1 296 ? -4.604 5.345 18.216 1.00 81.94 296 ALA A C 1
ATOM 2188 O O . ALA A 1 296 ? -3.934 5.797 17.295 1.00 81.94 296 ALA A O 1
ATOM 2189 N N . VAL A 1 297 ? -5.784 5.865 18.573 1.00 85.56 297 VAL A N 1
ATOM 2190 C CA . VAL A 1 297 ? -6.418 7.018 17.909 1.00 85.56 297 VAL A CA 1
ATOM 2191 C C . VAL A 1 297 ? -5.587 8.293 18.073 1.00 85.56 297 VAL A C 1
ATOM 2193 O O . VAL A 1 297 ? -5.465 9.090 17.150 1.00 85.56 297 VAL A O 1
ATOM 2196 N N . GLY A 1 298 ? -4.976 8.489 19.240 1.00 82.75 298 GLY A N 1
ATOM 2197 C CA . GLY A 1 298 ? -4.063 9.599 19.462 1.00 82.75 298 GLY A CA 1
ATOM 2198 C C . GLY A 1 298 ? -4.724 10.886 19.960 1.00 82.75 298 GLY A C 1
ATOM 2199 O O . GLY A 1 298 ? -5.477 10.849 20.933 1.00 82.75 298 GLY A O 1
ATOM 2200 N N . ASP A 1 299 ? -4.310 12.032 19.410 1.00 81.50 299 ASP A N 1
ATOM 2201 C CA . ASP A 1 299 ? -4.727 13.359 19.888 1.00 81.50 299 ASP A CA 1
ATOM 2202 C C . ASP A 1 299 ? -6.164 13.647 19.430 1.00 81.50 299 ASP A C 1
ATOM 2204 O O . ASP A 1 299 ? -6.414 13.738 18.232 1.00 81.50 299 ASP A O 1
ATOM 2208 N N . VAL A 1 300 ? -7.107 13.793 20.369 1.00 83.94 300 VAL A N 1
ATOM 2209 C CA . VAL A 1 300 ? -8.531 14.028 20.051 1.00 83.94 300 VAL A CA 1
ATOM 2210 C C . VAL A 1 300 ? -9.226 14.981 21.021 1.00 83.94 300 VAL A C 1
ATOM 2212 O O . VAL A 1 300 ? -8.939 15.029 22.227 1.00 83.94 300 VAL A O 1
ATOM 2215 N N . ASN A 1 301 ? -10.212 15.700 20.492 1.00 85.00 301 ASN A N 1
ATOM 2216 C CA . ASN A 1 301 ? -11.082 16.626 21.197 1.00 85.00 301 ASN A CA 1
ATOM 2217 C C . ASN A 1 301 ? -12.492 16.065 21.407 1.00 85.00 301 ASN A C 1
ATOM 2219 O O . ASN A 1 301 ? -12.967 15.166 20.718 1.00 85.00 301 ASN A O 1
ATOM 2223 N N . ASP A 1 302 ? -13.189 16.646 22.384 1.00 88.25 302 ASP A N 1
ATOM 2224 C CA . ASP A 1 302 ? -14.589 16.317 22.637 1.00 88.25 302 ASP A CA 1
ATOM 2225 C C . ASP A 1 302 ? -15.445 16.715 21.430 1.00 88.25 302 ASP A C 1
ATOM 2227 O O . ASP A 1 302 ? -15.427 17.875 21.019 1.00 88.25 302 ASP A O 1
ATOM 2231 N N . GLY A 1 303 ? -16.209 15.758 20.900 1.00 88.94 303 GLY A N 1
ATOM 2232 C CA . GLY A 1 303 ? -17.045 15.942 19.716 1.00 88.94 303 GLY A CA 1
ATOM 2233 C C . GLY A 1 303 ? -16.412 15.505 18.395 1.00 88.94 303 GLY A C 1
ATOM 2234 O O . GLY A 1 303 ? -17.142 15.465 17.408 1.00 88.94 303 GLY A O 1
ATOM 2235 N N . ASP A 1 304 ? -15.127 15.136 18.370 1.00 87.62 304 ASP A N 1
ATOM 2236 C CA . ASP A 1 304 ? -14.492 14.609 17.159 1.00 87.62 304 ASP A CA 1
ATOM 2237 C C . ASP A 1 304 ? -15.177 13.309 16.716 1.00 87.62 304 ASP A C 1
ATOM 2239 O O . ASP A 1 304 ? -15.519 12.453 17.541 1.00 87.62 304 ASP A O 1
ATOM 2243 N N . GLN A 1 305 ? -15.375 13.166 15.408 1.00 92.31 305 GLN A N 1
ATOM 2244 C CA . GLN A 1 305 ? -15.854 11.937 14.792 1.00 92.31 305 GLN A CA 1
ATOM 2245 C C . GLN A 1 305 ? -14.666 11.249 14.128 1.00 92.31 305 GLN A C 1
ATOM 2247 O O . GLN A 1 305 ? -14.004 11.844 13.281 1.00 92.31 305 GLN A O 1
ATOM 2252 N N . VAL A 1 306 ? -14.372 10.024 14.555 1.00 90.19 306 VAL A N 1
ATOM 2253 C CA . VAL A 1 306 ? -13.191 9.274 14.112 1.00 90.19 306 VAL A CA 1
ATOM 2254 C C . VAL A 1 306 ? -13.648 7.924 13.590 1.00 90.19 306 VAL A C 1
ATOM 2256 O O . VAL A 1 306 ? -14.344 7.202 14.302 1.00 90.19 306 VAL A O 1
ATOM 2259 N N . GLN A 1 307 ? -13.257 7.584 12.367 1.00 92.06 307 GLN A N 1
ATOM 2260 C CA . GLN A 1 307 ? -13.467 6.256 11.801 1.00 92.06 307 GLN A CA 1
ATOM 2261 C C . GLN A 1 307 ? -12.407 5.297 12.347 1.00 92.06 307 GLN A C 1
ATOM 2263 O O . GLN A 1 307 ? -11.226 5.640 12.391 1.00 92.06 307 GLN A O 1
ATOM 2268 N N . LEU A 1 308 ? -12.827 4.118 12.805 1.00 92.31 308 LEU A N 1
ATOM 2269 C CA . LEU A 1 308 ? -11.926 3.041 13.196 1.00 92.31 308 LEU A CA 1
ATOM 2270 C C . LEU A 1 308 ? -12.062 1.887 12.213 1.00 92.31 308 LEU A C 1
ATOM 2272 O O . LEU A 1 308 ? -13.151 1.346 12.033 1.00 92.31 308 LEU A O 1
ATOM 2276 N N . GLU A 1 309 ? -10.932 1.485 11.652 1.00 92.38 309 GLU A N 1
ATOM 2277 C CA . GLU A 1 309 ? -10.827 0.324 10.778 1.00 92.38 309 GLU A CA 1
ATOM 2278 C C . GLU A 1 309 ? -10.637 -0.955 11.594 1.00 92.38 309 GLU A C 1
ATOM 2280 O O . GLU A 1 309 ? -9.900 -0.995 12.592 1.00 92.38 309 GLU A O 1
ATOM 2285 N N . LEU A 1 310 ? -11.304 -2.010 11.148 1.00 96.00 310 LEU A N 1
ATOM 2286 C CA . LEU A 1 310 ? -11.166 -3.378 11.599 1.00 96.00 310 LEU A CA 1
ATOM 2287 C C . LEU A 1 310 ? -10.607 -4.208 10.449 1.00 96.00 310 LEU A C 1
ATOM 2289 O O . LEU A 1 310 ? -11.165 -4.211 9.360 1.00 96.00 310 LEU A O 1
ATOM 2293 N N . ILE A 1 311 ? -9.543 -4.953 10.727 1.00 91.38 311 ILE A N 1
ATOM 2294 C CA . ILE A 1 311 ? -8.961 -5.931 9.807 1.00 91.38 311 ILE A CA 1
ATOM 2295 C C . ILE A 1 311 ? -8.912 -7.308 10.465 1.00 91.38 311 ILE A C 1
ATOM 2297 O O . ILE A 1 311 ? -8.857 -7.423 11.696 1.00 91.38 311 ILE A O 1
ATOM 2301 N N . GLY A 1 312 ? -8.877 -8.355 9.654 1.00 93.50 312 GLY A N 1
ATOM 2302 C CA . GLY A 1 312 ? -8.666 -9.732 10.090 1.00 93.50 312 GLY A CA 1
ATOM 2303 C C . GLY A 1 312 ? -8.468 -10.668 8.907 1.00 93.50 312 GLY A C 1
ATOM 2304 O O . GLY A 1 312 ? -8.331 -10.220 7.773 1.00 93.50 312 GLY A O 1
ATOM 2305 N N . VAL A 1 313 ? -8.480 -11.968 9.181 1.00 90.38 313 VAL A N 1
ATOM 2306 C CA . VAL A 1 313 ? -8.537 -13.021 8.166 1.00 90.38 313 VAL A CA 1
ATOM 2307 C C . VAL A 1 313 ? -9.560 -14.085 8.552 1.00 90.38 313 VAL A C 1
ATOM 2309 O O . VAL A 1 313 ? -9.869 -14.296 9.732 1.00 90.38 313 VAL A O 1
ATOM 2312 N N . LEU A 1 314 ? -10.077 -14.769 7.543 1.00 95.38 314 LEU A N 1
ATOM 2313 C CA . LEU A 1 314 ? -10.791 -16.028 7.683 1.00 95.38 314 LEU A CA 1
ATOM 2314 C C . LEU A 1 314 ? -9.806 -17.186 7.931 1.00 95.38 314 LEU A C 1
ATOM 2316 O O . LEU A 1 314 ? -8.590 -17.037 7.814 1.00 95.38 314 LEU A O 1
ATOM 2320 N N . PHE A 1 315 ? -10.320 -18.366 8.283 1.00 92.00 315 PHE A N 1
ATOM 2321 C CA . PHE A 1 315 ? -9.490 -19.562 8.492 1.00 92.00 315 PHE A CA 1
ATOM 2322 C C . PHE A 1 315 ? -8.790 -20.084 7.225 1.00 92.00 315 PHE A C 1
ATOM 2324 O O . PHE A 1 315 ? -7.852 -20.870 7.350 1.00 92.00 315 PHE A O 1
ATOM 2331 N N . ASP A 1 316 ? -9.241 -19.688 6.034 1.00 89.06 316 ASP A N 1
ATOM 2332 C CA . ASP A 1 316 ? -8.581 -19.941 4.746 1.00 89.06 316 ASP A CA 1
ATOM 2333 C C . ASP A 1 316 ? -7.607 -18.823 4.340 1.00 89.06 316 ASP A C 1
ATOM 2335 O O . ASP A 1 316 ? -7.105 -18.833 3.223 1.00 89.06 316 ASP A O 1
ATOM 2339 N N . GLU A 1 317 ? -7.288 -17.921 5.275 1.00 84.25 317 GLU A N 1
ATOM 2340 C CA . GLU A 1 317 ? -6.361 -16.793 5.122 1.00 84.25 317 GLU A CA 1
ATOM 2341 C C . GLU A 1 317 ? -6.885 -15.637 4.254 1.00 84.25 317 GLU A C 1
ATOM 2343 O O . GLU A 1 317 ? -6.208 -14.611 4.165 1.00 84.25 317 GLU A O 1
ATOM 2348 N N . THR A 1 318 ? -8.109 -15.729 3.714 1.00 84.06 318 THR A N 1
ATOM 2349 C CA . THR A 1 318 ? -8.751 -14.612 3.010 1.00 84.06 318 THR A CA 1
ATOM 2350 C C . THR A 1 318 ? -8.899 -13.415 3.960 1.00 84.06 318 THR A C 1
ATOM 2352 O O . THR A 1 318 ? -9.468 -13.564 5.051 1.00 84.06 318 THR A O 1
ATOM 2355 N N . PRO A 1 319 ? -8.387 -12.223 3.606 1.00 86.62 319 PRO A N 1
ATOM 2356 C CA . PRO A 1 319 ? -8.482 -11.054 4.466 1.00 86.62 319 PRO A CA 1
ATOM 2357 C C . PRO A 1 319 ? -9.916 -10.532 4.550 1.00 86.62 319 PRO A C 1
ATOM 2359 O O . PRO A 1 319 ? -10.733 -10.723 3.651 1.00 86.62 319 PRO A O 1
ATOM 2362 N N . ILE A 1 320 ? -10.223 -9.855 5.651 1.00 92.81 320 ILE A N 1
ATOM 2363 C CA . ILE A 1 320 ? -11.473 -9.120 5.840 1.00 92.81 320 ILE A CA 1
ATOM 2364 C C . ILE A 1 320 ? -11.163 -7.711 6.326 1.00 92.81 320 ILE A C 1
ATOM 2366 O O . ILE A 1 320 ? -10.229 -7.513 7.112 1.00 92.81 320 ILE A O 1
ATOM 2370 N N . GLU A 1 321 ? -11.980 -6.755 5.907 1.00 93.25 321 GLU A N 1
ATOM 2371 C CA . GLU A 1 321 ? -11.887 -5.368 6.348 1.00 93.25 321 GLU A CA 1
ATOM 2372 C C . GLU A 1 321 ? -13.269 -4.762 6.565 1.00 93.25 321 GLU A C 1
ATOM 2374 O O . GLU A 1 321 ? -14.244 -5.139 5.927 1.00 93.25 321 GLU A O 1
ATOM 2379 N N . GLY A 1 322 ? -13.370 -3.827 7.497 1.00 92.62 322 GLY A N 1
ATOM 2380 C CA . GLY A 1 322 ? -14.596 -3.088 7.753 1.00 92.62 322 GLY A CA 1
ATOM 2381 C C . GLY A 1 322 ? -14.313 -1.888 8.636 1.00 92.62 322 GLY A C 1
ATOM 2382 O O . GLY A 1 322 ? -13.239 -1.776 9.226 1.00 92.62 322 GLY A O 1
ATOM 2383 N N . ALA A 1 323 ? -15.262 -0.970 8.755 1.00 92.88 323 ALA A N 1
ATOM 2384 C CA . ALA A 1 323 ? -15.063 0.234 9.548 1.00 92.88 323 ALA A CA 1
ATOM 2385 C C . ALA A 1 323 ? -16.372 0.751 10.136 1.00 92.88 323 ALA A C 1
ATOM 2387 O O . ALA A 1 323 ? -17.446 0.516 9.595 1.00 92.88 323 ALA A O 1
ATOM 2388 N N . ASP A 1 324 ? -16.255 1.498 11.231 1.00 93.75 324 ASP A N 1
ATOM 2389 C CA . ASP A 1 324 ? -17.350 2.289 11.794 1.00 93.75 324 ASP A CA 1
ATOM 2390 C C . ASP A 1 324 ? -16.789 3.499 12.558 1.00 93.75 324 ASP A C 1
ATOM 2392 O O . ASP A 1 324 ? -15.601 3.562 12.895 1.00 93.75 324 ASP A O 1
ATOM 2396 N N . CYS A 1 325 ? -17.629 4.494 12.825 1.00 93.44 325 CYS A N 1
ATOM 2397 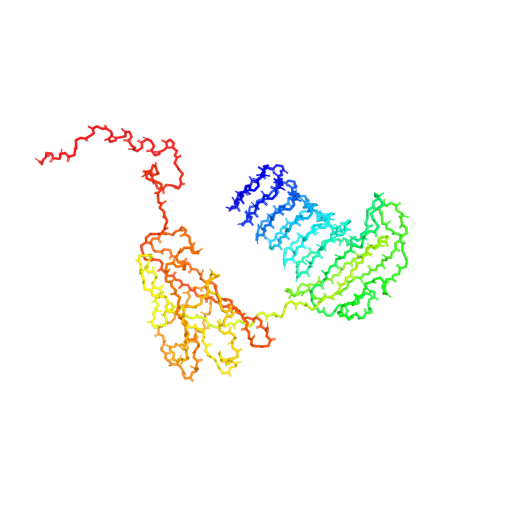C CA . CYS A 1 325 ? -17.235 5.748 13.439 1.00 93.44 325 CYS A CA 1
ATOM 2398 C C . CYS A 1 325 ? -17.593 5.831 14.920 1.00 93.44 325 CYS A C 1
ATOM 2400 O O . CYS A 1 325 ? -18.729 5.631 15.341 1.00 93.44 325 CYS A O 1
ATOM 2402 N N . ILE A 1 326 ? -16.635 6.302 15.711 1.00 95.44 326 ILE A N 1
ATOM 2403 C CA . ILE A 1 326 ? -16.849 6.716 17.095 1.00 95.44 326 ILE A CA 1
ATOM 2404 C C . ILE A 1 326 ? -17.058 8.227 17.197 1.00 95.44 326 ILE A C 1
ATOM 2406 O O . ILE A 1 326 ? -16.501 9.014 16.435 1.00 95.44 326 ILE A O 1
ATOM 2410 N N . LEU A 1 327 ? -17.816 8.639 18.213 1.00 95.50 327 LEU A N 1
ATOM 2411 C CA . LEU A 1 327 ? -17.921 10.031 18.642 1.00 95.50 327 LEU A CA 1
ATOM 2412 C C . LEU A 1 327 ? -17.151 10.227 19.948 1.00 95.50 327 LEU A C 1
ATOM 2414 O O . LEU A 1 327 ? -17.524 9.685 20.995 1.00 95.50 327 LEU A O 1
ATOM 2418 N N . ILE A 1 328 ? -16.090 11.022 19.911 1.00 95.62 328 ILE A N 1
ATOM 2419 C CA . ILE A 1 328 ? -15.232 11.259 21.065 1.00 95.62 328 ILE A CA 1
ATOM 2420 C C . ILE A 1 328 ? -15.992 12.030 22.149 1.00 95.62 328 ILE A C 1
ATOM 2422 O O . ILE A 1 328 ? -16.633 13.055 21.905 1.00 95.62 328 ILE A O 1
ATOM 2426 N N . ARG A 1 329 ? -15.920 11.515 23.380 1.00 94.75 329 ARG A N 1
ATOM 2427 C CA . ARG A 1 329 ? -16.410 12.165 24.599 1.00 94.75 329 ARG A CA 1
ATOM 2428 C C . ARG A 1 329 ? -15.248 12.410 25.557 1.00 94.75 329 ARG A C 1
ATOM 2430 O O . ARG A 1 329 ? -14.667 11.468 26.098 1.00 94.75 329 ARG A O 1
ATOM 2437 N N . GLY A 1 330 ? -14.955 13.675 25.823 1.00 87.19 330 GLY A N 1
ATOM 2438 C CA . GLY A 1 330 ? -13.774 14.133 26.553 1.00 87.19 330 GLY A CA 1
ATOM 2439 C C . GLY A 1 330 ? -12.580 14.408 25.635 1.00 87.19 330 GLY A C 1
ATOM 2440 O O . GLY A 1 330 ? -12.692 14.349 24.422 1.00 87.19 330 GLY A O 1
ATOM 2441 N N . ARG A 1 331 ? -11.429 14.739 26.224 1.00 77.81 331 ARG A N 1
ATOM 2442 C CA . ARG A 1 331 ? -10.183 15.038 25.495 1.00 77.81 331 ARG A CA 1
ATOM 2443 C C . ARG A 1 331 ? -9.116 14.004 25.833 1.00 77.81 331 ARG A C 1
ATOM 2445 O O . ARG A 1 331 ? -8.996 13.652 27.011 1.00 77.81 331 ARG A O 1
ATOM 2452 N N . HIS A 1 332 ? -8.362 13.531 24.844 1.00 69.12 332 HIS A N 1
ATOM 2453 C CA . HIS A 1 332 ? -7.244 12.610 25.054 1.00 69.12 332 HIS A CA 1
ATOM 2454 C C . HIS A 1 332 ? -5.973 13.108 24.380 1.00 69.12 332 HIS A C 1
ATOM 2456 O O . HIS A 1 332 ? -6.026 13.614 23.267 1.00 69.12 332 HIS A O 1
ATOM 2462 N N . LYS A 1 333 ? -4.863 12.918 25.109 1.00 52.88 333 LYS A N 1
ATOM 2463 C CA . LYS A 1 333 ? -3.552 13.564 24.964 1.00 52.88 333 LYS A CA 1
ATOM 2464 C C . LYS A 1 333 ? -3.580 15.103 25.133 1.00 52.88 333 LYS A C 1
ATOM 2466 O O . LYS A 1 333 ? -4.583 15.754 24.851 1.00 52.88 333 LYS A O 1
ATOM 2471 N N . PRO A 1 334 ? -2.551 15.702 25.765 1.00 52.75 334 PRO A N 1
ATOM 2472 C CA . PRO A 1 334 ? -2.695 16.999 26.414 1.00 52.75 334 PRO A CA 1
ATOM 2473 C C . PRO A 1 334 ? -2.346 18.170 25.495 1.00 52.75 334 PRO A C 1
ATOM 2475 O O . PRO A 1 334 ? -1.311 18.174 24.839 1.00 52.75 334 PRO A O 1
ATOM 2478 N N . ILE A 1 335 ? -3.130 19.238 25.640 1.00 55.16 335 ILE A N 1
ATOM 2479 C CA . ILE A 1 335 ? -2.662 20.624 25.540 1.00 55.16 335 ILE A CA 1
ATOM 2480 C C . ILE A 1 335 ? -1.328 20.726 26.293 1.00 55.16 335 ILE A C 1
ATOM 2482 O O . ILE A 1 335 ? -1.271 20.413 27.490 1.00 55.16 335 ILE A O 1
ATOM 2486 N N . ASN A 1 336 ? -0.261 21.162 25.622 1.00 58.91 336 ASN A N 1
ATOM 2487 C CA . ASN A 1 336 ? 0.926 21.632 26.324 1.00 58.91 336 ASN A CA 1
ATOM 2488 C C . ASN A 1 336 ? 0.454 22.741 27.279 1.00 58.91 336 ASN A C 1
ATOM 2490 O O . ASN A 1 336 ? -0.133 23.696 26.798 1.00 58.91 336 ASN A O 1
ATOM 2494 N N . PRO A 1 337 ? 0.648 22.678 28.609 1.00 62.91 337 PRO A N 1
ATOM 2495 C CA . PRO A 1 337 ? 0.162 23.733 29.504 1.00 62.91 337 PRO A CA 1
ATOM 2496 C C . PRO A 1 337 ? 0.707 25.132 29.167 1.00 62.91 337 PRO A C 1
ATOM 2498 O O . PRO A 1 337 ? 0.176 26.127 29.653 1.00 62.91 337 PRO A O 1
ATOM 2501 N N . ALA A 1 338 ? 1.781 25.195 28.371 1.00 70.69 338 ALA A N 1
ATOM 2502 C CA . ALA A 1 338 ? 2.338 26.418 27.811 1.00 70.69 338 ALA A CA 1
ATOM 2503 C C . ALA A 1 338 ? 1.685 26.871 26.486 1.00 70.69 338 ALA A C 1
ATOM 2505 O O . ALA A 1 338 ? 1.934 27.999 26.082 1.00 70.69 338 ALA A O 1
ATOM 2506 N N . ASP A 1 339 ? 0.867 26.036 25.842 1.00 72.69 339 ASP A N 1
ATOM 2507 C CA . ASP A 1 339 ? -0.050 26.385 24.747 1.00 72.69 339 ASP A CA 1
ATOM 2508 C C . ASP A 1 339 ? -1.347 26.926 25.372 1.00 72.69 339 ASP A C 1
ATOM 2510 O O . ASP A 1 339 ? -2.320 26.219 25.657 1.00 72.69 339 ASP A O 1
ATOM 2514 N N . ILE A 1 340 ? -1.289 28.204 25.723 1.00 77.88 340 ILE A N 1
ATOM 2515 C CA . ILE A 1 340 ? -2.337 28.915 26.448 1.00 77.88 340 ILE A CA 1
ATOM 2516 C C . ILE A 1 340 ? -3.484 29.264 25.496 1.00 77.88 340 ILE A C 1
ATOM 2518 O O . ILE A 1 340 ? -4.644 29.306 25.925 1.00 77.88 340 ILE A O 1
ATOM 2522 N N . ASN A 1 341 ? -3.178 29.519 24.221 1.00 77.00 341 ASN A N 1
ATOM 2523 C CA . ASN A 1 341 ? -4.162 29.905 23.216 1.00 77.00 341 ASN A CA 1
ATOM 2524 C C . ASN A 1 341 ? -4.865 28.697 22.560 1.00 77.00 341 ASN A C 1
ATOM 2526 O O . ASN A 1 341 ? -5.935 28.883 21.976 1.00 77.00 341 ASN A O 1
ATOM 2530 N N . LYS A 1 342 ? -4.341 27.480 22.768 1.00 66.44 342 LYS A N 1
ATOM 2531 C CA . LYS A 1 342 ? -4.838 26.194 22.255 1.00 66.44 342 LYS A CA 1
ATOM 2532 C C . LYS A 1 342 ? -4.767 26.089 20.732 1.00 66.44 342 LYS A C 1
ATOM 2534 O O . LYS A 1 342 ? -5.664 25.498 20.128 1.00 66.44 342 LYS A O 1
ATOM 2539 N N . ASP A 1 343 ? -3.744 26.678 20.120 1.00 73.00 343 ASP A N 1
ATOM 2540 C CA . ASP A 1 343 ? -3.496 26.605 18.675 1.00 73.00 343 ASP A CA 1
ATOM 2541 C C . ASP A 1 343 ? -2.614 25.409 18.266 1.00 73.00 343 ASP A C 1
ATOM 2543 O O . ASP A 1 343 ? -2.401 25.180 17.075 1.00 73.00 343 ASP A O 1
ATOM 2547 N N . GLY A 1 344 ? -2.147 24.617 19.239 1.00 59.34 344 GLY A N 1
ATOM 2548 C CA . GLY A 1 344 ? -1.314 23.438 19.026 1.00 59.34 344 GLY A CA 1
ATOM 2549 C C . GLY A 1 344 ? 0.187 23.735 18.947 1.00 59.34 344 GLY A C 1
ATOM 2550 O O . GLY A 1 344 ? 0.974 22.798 18.795 1.00 59.34 344 GLY A O 1
ATOM 2551 N N . VAL A 1 345 ? 0.620 24.998 19.067 1.00 68.62 345 VAL A N 1
ATOM 2552 C CA . VAL A 1 345 ? 2.023 25.414 18.930 1.00 68.62 345 VAL A CA 1
ATOM 2553 C C . VAL A 1 345 ? 2.422 26.372 20.049 1.00 68.62 345 VAL A C 1
ATOM 2555 O O . VAL A 1 345 ? 2.095 27.548 20.006 1.00 68.62 345 VAL A O 1
ATOM 2558 N N . VAL A 1 346 ? 3.295 25.943 20.968 1.00 76.06 346 VAL A N 1
ATOM 2559 C CA . VAL A 1 346 ? 3.849 26.860 21.984 1.00 76.06 346 VAL A CA 1
ATOM 2560 C C . VAL A 1 346 ? 4.757 27.905 21.345 1.00 76.06 346 VAL A C 1
ATOM 2562 O O . VAL A 1 346 ? 5.895 27.612 20.965 1.00 76.06 346 VAL A O 1
ATOM 2565 N N . ASN A 1 347 ? 4.269 29.140 21.250 1.00 79.38 347 ASN A N 1
ATOM 2566 C CA . ASN A 1 347 ? 4.986 30.241 20.624 1.00 79.38 347 ASN A CA 1
ATOM 2567 C C . ASN A 1 347 ? 4.720 31.598 21.312 1.00 79.38 347 ASN A C 1
ATOM 2569 O O . ASN A 1 347 ? 4.214 31.692 22.431 1.00 79.38 347 ASN A O 1
ATOM 2573 N N . ALA A 1 348 ? 5.142 32.693 20.674 1.00 85.19 348 ALA A N 1
ATOM 2574 C CA . ALA A 1 348 ? 5.002 34.038 21.231 1.00 85.19 348 ALA A CA 1
ATOM 2575 C C . ALA A 1 348 ? 3.535 34.461 21.460 1.00 85.19 348 ALA A C 1
ATOM 2577 O O . ALA A 1 348 ? 3.280 35.318 22.309 1.00 85.19 348 ALA A O 1
ATOM 2578 N N . ALA A 1 349 ? 2.578 33.870 20.740 1.00 83.12 349 ALA A N 1
ATOM 2579 C CA . ALA A 1 349 ? 1.152 34.113 20.918 1.00 83.12 349 ALA A CA 1
ATOM 2580 C C . ALA A 1 349 ? 0.657 33.634 22.293 1.00 83.12 349 ALA A C 1
ATOM 2582 O O . ALA A 1 349 ? -0.085 34.361 22.955 1.00 83.12 349 ALA A O 1
ATOM 2583 N N . ASP A 1 350 ? 1.137 32.492 22.785 1.00 84.00 350 ASP A N 1
ATOM 2584 C CA . ASP A 1 350 ? 0.816 32.005 24.132 1.00 84.00 350 ASP A CA 1
ATOM 2585 C C . ASP A 1 350 ? 1.374 32.913 25.217 1.00 84.00 350 ASP A C 1
ATOM 2587 O O . ASP A 1 350 ? 0.692 33.268 26.184 1.00 84.00 350 ASP A O 1
ATOM 2591 N N . PHE A 1 351 ? 2.616 33.361 25.023 1.00 82.25 351 PHE A N 1
ATOM 2592 C CA . PHE A 1 351 ? 3.258 34.304 25.929 1.00 82.25 351 PHE A CA 1
ATOM 2593 C C . PHE A 1 351 ? 2.502 35.642 25.989 1.00 82.25 351 PHE A C 1
ATOM 2595 O O . PHE A 1 351 ? 2.389 36.253 27.057 1.00 82.25 351 PHE A O 1
ATOM 2602 N N . ALA A 1 352 ? 1.925 36.094 24.872 1.00 84.44 352 ALA A N 1
ATOM 2603 C CA . ALA A 1 352 ? 1.085 37.288 24.845 1.00 84.44 352 ALA A CA 1
ATOM 2604 C C . ALA A 1 352 ? -0.178 37.129 25.714 1.00 84.44 352 ALA A C 1
ATOM 2606 O O . ALA A 1 352 ? -0.533 38.059 26.438 1.00 84.44 352 ALA A O 1
ATOM 2607 N N . ILE A 1 353 ? -0.823 35.956 25.721 1.00 79.81 353 ILE A N 1
ATOM 2608 C CA . ILE A 1 353 ? -1.988 35.703 26.590 1.00 79.81 353 ILE A CA 1
ATOM 2609 C C . ILE A 1 353 ? -1.583 35.646 28.066 1.00 79.81 353 ILE A C 1
ATOM 2611 O O . ILE A 1 353 ? -2.264 36.221 28.918 1.00 79.81 353 ILE A O 1
ATOM 2615 N N . PHE A 1 354 ? -0.457 35.000 28.379 1.00 76.94 354 PHE A N 1
ATOM 2616 C CA . PHE A 1 354 ? 0.082 34.981 29.741 1.00 76.94 354 PHE A CA 1
ATOM 2617 C C . PHE A 1 354 ? 0.341 36.398 30.271 1.00 76.94 354 PHE A C 1
ATOM 2619 O O . PHE A 1 354 ? -0.100 36.756 31.364 1.00 76.94 354 PHE A O 1
ATOM 2626 N N . THR A 1 355 ? 1.029 37.228 29.485 1.00 80.56 355 THR A N 1
ATOM 2627 C CA . THR A 1 355 ? 1.430 38.579 29.906 1.00 80.56 355 THR A CA 1
ATOM 2628 C C . THR A 1 355 ? 0.260 39.543 30.089 1.00 80.56 355 THR A C 1
ATOM 2630 O O . THR A 1 355 ? 0.368 40.444 30.918 1.00 80.56 355 THR A O 1
ATOM 2633 N N . GLN A 1 356 ? -0.873 39.345 29.406 1.00 80.12 356 GLN A N 1
ATOM 2634 C CA . GLN A 1 356 ? -2.068 40.182 29.591 1.00 80.12 356 GLN A CA 1
ATOM 2635 C C . GLN A 1 356 ? -2.640 40.118 31.014 1.00 80.12 356 GLN A C 1
ATOM 2637 O O . GLN A 1 356 ? -3.193 41.106 31.497 1.00 80.12 356 GLN A O 1
ATOM 2642 N N . ASN A 1 357 ? -2.491 38.978 31.691 1.00 69.81 357 ASN A N 1
ATOM 2643 C CA . ASN A 1 357 ? -3.075 38.738 33.014 1.00 69.81 357 ASN A CA 1
ATOM 2644 C C . ASN A 1 357 ? -2.012 38.560 34.110 1.00 69.81 357 ASN A C 1
ATOM 2646 O O . ASN A 1 357 ? -2.327 38.235 35.257 1.00 69.81 357 ASN A O 1
ATOM 2650 N N . TRP A 1 358 ? -0.737 38.773 33.779 1.00 68.12 358 TRP A N 1
ATOM 2651 C CA . TRP A 1 358 ? 0.366 38.601 34.713 1.00 68.12 358 TRP A CA 1
ATOM 2652 C C . TRP A 1 358 ? 0.279 39.644 35.837 1.00 68.12 358 TRP A C 1
ATOM 2654 O O . TRP A 1 358 ? 0.203 40.841 35.576 1.00 68.12 358 TRP A O 1
ATOM 2664 N N . LEU A 1 359 ? 0.296 39.175 37.093 1.00 69.56 359 LEU A N 1
ATOM 2665 C CA . LEU A 1 359 ? 0.139 39.967 38.327 1.00 69.56 359 LEU A CA 1
ATOM 2666 C C . LEU A 1 359 ? -1.283 40.480 38.617 1.00 69.56 359 LEU A C 1
ATOM 2668 O O . LEU A 1 359 ? -1.458 41.251 39.563 1.00 69.56 359 LEU A O 1
ATOM 2672 N N . GLN A 1 360 ? -2.308 40.038 37.881 1.00 74.69 360 GLN A N 1
ATOM 2673 C CA . GLN A 1 360 ? -3.688 40.292 38.299 1.00 74.69 360 GLN A CA 1
ATOM 2674 C C . GLN A 1 360 ? -4.030 39.497 39.569 1.00 74.69 360 GLN A C 1
ATOM 2676 O O . GLN A 1 360 ? -3.692 38.321 39.705 1.00 74.69 360 GLN A O 1
ATOM 2681 N N . SER A 1 361 ? -4.690 40.164 40.519 1.00 72.38 361 SER A N 1
ATOM 2682 C CA . SER A 1 361 ? -5.165 39.554 41.764 1.00 72.38 361 SER A CA 1
ATOM 2683 C C . SER A 1 361 ? -6.228 38.495 41.472 1.00 72.38 361 SER A C 1
ATOM 2685 O O . SER A 1 361 ? -7.123 38.720 40.661 1.00 72.38 361 SER A O 1
ATOM 2687 N N . SER A 1 362 ? -6.177 37.364 42.178 1.00 64.56 362 SER A N 1
ATOM 2688 C CA . SER A 1 362 ? -7.245 36.356 42.151 1.00 64.56 362 SER A CA 1
ATOM 2689 C C . SER A 1 362 ? -8.468 36.747 42.990 1.00 64.56 362 SER A C 1
ATOM 2691 O O . SER A 1 362 ? -9.482 36.050 42.962 1.00 64.56 362 SER A O 1
ATOM 2693 N N . ILE A 1 363 ? -8.382 37.844 43.747 1.00 63.28 363 ILE A N 1
ATOM 2694 C CA . ILE A 1 363 ? -9.496 38.407 44.508 1.00 63.28 363 ILE A CA 1
ATOM 2695 C C . ILE A 1 363 ? -10.245 39.371 43.592 1.00 63.28 363 ILE A C 1
ATOM 2697 O O . ILE A 1 363 ? -9.700 40.402 43.195 1.00 63.28 363 ILE A O 1
ATOM 2701 N N . VAL A 1 364 ? -11.490 39.024 43.272 1.00 62.38 364 VAL A N 1
ATOM 2702 C CA . VAL A 1 364 ? -12.450 39.936 42.651 1.00 62.38 364 VAL A CA 1
ATOM 2703 C C . VAL A 1 364 ? -13.182 40.629 43.795 1.00 62.38 364 VAL A C 1
ATOM 2705 O O . VAL A 1 364 ? -13.982 39.993 44.482 1.00 62.38 364 VAL A O 1
ATOM 2708 N N . ASP A 1 365 ? -12.868 41.898 44.045 1.00 57.31 365 ASP A N 1
ATOM 2709 C CA . ASP A 1 365 ? -13.708 42.718 44.919 1.00 57.31 365 ASP A CA 1
ATOM 2710 C C . ASP A 1 365 ? -15.047 42.930 44.195 1.00 57.31 365 ASP A C 1
ATOM 2712 O O . ASP A 1 365 ? -15.072 43.439 43.072 1.00 57.31 365 ASP A O 1
ATOM 2716 N N . TYR A 1 366 ? -16.132 42.445 44.805 1.00 57.91 366 TYR A N 1
ATOM 2717 C CA . TYR A 1 366 ? -17.499 42.575 44.289 1.00 57.91 366 TYR A CA 1
ATOM 2718 C C . TYR A 1 366 ? -18.025 44.007 44.378 1.00 57.91 366 TYR A C 1
ATOM 2720 O O . TYR A 1 366 ? -17.798 44.654 45.429 1.00 57.91 366 TYR A O 1
#

Secondary structure (DSSP, 8-state):
-EE-TT-EEEE-SSEE-SEEEE-SS-EEEEEEEEE-SEEEE-TT-EEEEEEEEESSEEEEESS-EEEE-SEEESS-EEEESS-EEEE-SEEESS-EEE-TT-EEEESS-EE-S-EEE----S---S-EEEEEEEEEEEETTEE--TT-BGGGT-EEEE-TTT--EEEEEEEEEEETTSPEEEEEEEE-TTEEEEEEEPPPPPEE--EEESTT-SSEEEETT--SEEEEEEPP-SS--GGGB-TTT-EETTBPPSEEEEE------S--STT--------SSPEEEEEEEHHHHHHHH-SB-TT-EEEEEEEEEBTT--EEEEEEEEEEES-BS---TT--S-SSS-SHHHHHHHHHTTT--S----

Radius of gyration: 25.58 Å; chains: 1; bounding box: 62×63×72 Å

Sequence (366 aa):
MQGYNKSKIIINGGSIGDGLDALDYCQVEFTGGSIGDDLYAFHRSRVDIYEGSIGKHYFGVHASVTNIANCTIGGDIRASDIAIVDIFDGSIGNRIIANGEAEITFYGGDIGGDIFSGLSRNGDWDMNIITFAGTDFAVNGNPVNYGDLASDYAIPGTEPFWGDSCMTGVITGTLANGDTLNNTFYLVEYGDITFIAGPEPAIEVAVDIKPGSCPNPLNVNSKGVLPVAVLGTEDFDVKAIDVASIRLAGIGPARSSYEDVAAPVSDTNGCNCITDGPDGFLDLTLKFETKRIVEAVGDVNDGDQVQLELIGVLFDETPIEGADCILIRGRHKPINPADINKDGVVNAADFAIFTQNWLQSSIVDY

pLDDT: mean 89.35, std 9.99, range [52.75, 98.62]

Foldseek 3Di:
DEDEDQAEAEAQEEEDPAEYEYYAQYEYEANEYEYRAEYEYDHQHEYEHAAYEYQAEYEAEQQHEYEHHHYHYQAEYEYAQQYEYEYQEHEHNYEYEWAHNYEYEYQYYYYNAAYEFHPDPPPNQDATEYEFAADQKDWQNHGDDAPDKSQVVFDWDADDPPRAIWTKTWIWGAHNVRDTGTYIYTYDNRYIYGYHHRQFPAAEWFKDWPALDPPAAQELPDQFWTKMKGWFDPPGDPLQFPLQFKDKLHFHFPDKDKDQFADGDPDQPDADDDSHTGDPGIIIMTIHRSNVVSVSQPWDAQQDKDKIKMWGAGPVRRIHIYIHIYGYHHTPDDDPVCNCVPPNDNDVVSVVVCVVCPPPDPDDDD